Protein AF-A0A9W7KXU4-F1 (afdb_monomer_lite)

Radius of gyration: 29.58 Å; chains: 1; bounding box: 75×58×103 Å

Foldseek 3Di:
DDDDDDDDDDDDDDDDDDDDDDDDDDDDDDDDDDDDDDDDDDDDDPDDDDPDPADDLPHPLCLLRGDFDDDPPQEQPDDLADAQDCSNLDLSNLVLLLCAPVDPYHYALSRLLSNVCRLQQWGQDPSATQCPGGDPVCCVVPVHRFRQQQSDPDCDCVRPVRNVVVLVVLLVVDDPVLQVCNCVRNVVVPDPDDDPVPDDSNSVSSSSSSSSSVCSSVPPPPDGSVNVVVVVVVVVVVVVVVVVVCVVVVHDDDDDPDDPPDD

Structure (mmCIF, N/CA/C/O backbone):
data_AF-A0A9W7KXU4-F1
#
_entry.id   AF-A0A9W7KXU4-F1
#
loop_
_atom_site.group_PDB
_atom_site.id
_atom_site.type_symbol
_atom_site.label_atom_id
_atom_site.label_alt_id
_atom_site.label_comp_id
_atom_site.label_asym_id
_atom_site.label_entity_id
_atom_site.label_seq_id
_atom_site.pdbx_PDB_ins_code
_atom_site.Cartn_x
_atom_site.Cartn_y
_atom_site.Cartn_z
_atom_site.occupancy
_atom_site.B_iso_or_equiv
_atom_site.auth_seq_id
_atom_site.auth_comp_id
_atom_site.auth_asym_id
_atom_site.auth_atom_id
_atom_site.pdbx_PDB_model_num
ATOM 1 N N . MET A 1 1 ? 29.181 -27.793 56.955 1.00 36.28 1 MET A N 1
ATOM 2 C CA . MET A 1 1 ? 30.423 -28.595 56.904 1.00 36.28 1 MET A CA 1
ATOM 3 C C . MET A 1 1 ? 30.398 -29.427 55.628 1.00 36.28 1 MET A C 1
ATOM 5 O O . MET A 1 1 ? 29.336 -29.946 55.322 1.00 36.28 1 MET A O 1
ATOM 9 N N . THR A 1 2 ? 31.538 -29.471 54.916 1.00 41.12 2 THR A N 1
ATOM 10 C CA . THR A 1 2 ? 31.903 -30.304 53.735 1.00 41.12 2 THR A CA 1
ATOM 11 C C . THR A 1 2 ? 31.030 -30.145 52.474 1.00 41.12 2 THR A C 1
ATOM 13 O O . THR A 1 2 ? 29.876 -30.532 52.488 1.00 41.12 2 THR A O 1
ATOM 16 N N . GLY A 1 3 ? 31.457 -29.607 51.325 1.00 35.06 3 GLY A N 1
ATOM 17 C CA . GLY A 1 3 ? 32.795 -29.356 50.786 1.00 35.06 3 GLY A CA 1
ATOM 18 C C . GLY A 1 3 ? 33.332 -30.563 50.008 1.00 35.06 3 GLY A C 1
ATOM 19 O O . GLY A 1 3 ? 33.815 -31.493 50.644 1.00 35.06 3 GLY A O 1
ATOM 20 N N . ARG A 1 4 ? 33.310 -30.519 48.663 1.00 39.19 4 ARG A N 1
ATOM 21 C CA . ARG A 1 4 ? 34.423 -30.976 47.802 1.00 39.19 4 ARG A CA 1
ATOM 22 C C . ARG A 1 4 ? 34.206 -30.653 46.319 1.00 39.19 4 ARG A C 1
ATOM 24 O O . ARG A 1 4 ? 33.260 -31.112 45.694 1.00 39.19 4 ARG A O 1
ATOM 31 N N . ALA A 1 5 ? 35.158 -29.891 45.794 1.00 46.91 5 ALA A N 1
ATOM 32 C CA . ALA A 1 5 ? 35.475 -29.721 44.386 1.00 46.91 5 ALA A CA 1
ATOM 33 C C . ALA A 1 5 ? 36.499 -30.780 43.934 1.00 46.91 5 ALA A C 1
ATOM 35 O O . ALA A 1 5 ? 37.323 -31.196 44.743 1.00 46.91 5 ALA A O 1
ATOM 36 N N . PHE A 1 6 ? 36.475 -31.133 42.647 1.00 38.78 6 PHE A N 1
ATOM 37 C CA . PHE A 1 6 ? 37.560 -31.673 41.803 1.00 38.78 6 PHE A CA 1
ATOM 38 C C . PHE A 1 6 ? 37.067 -31.479 40.349 1.00 38.78 6 PHE A C 1
ATOM 40 O O . PHE A 1 6 ? 35.917 -31.795 40.080 1.00 38.78 6 PHE A O 1
ATOM 47 N N . GLY A 1 7 ? 37.772 -30.935 39.355 1.00 34.66 7 GLY A N 1
ATOM 48 C CA . GLY A 1 7 ? 39.182 -30.588 39.202 1.00 34.66 7 GLY A CA 1
ATOM 49 C C . GLY A 1 7 ? 39.759 -31.254 37.938 1.00 34.66 7 GLY A C 1
ATOM 50 O O . GLY A 1 7 ? 39.673 -32.472 37.836 1.00 34.66 7 GLY A O 1
ATOM 51 N N . ARG A 1 8 ? 40.435 -30.450 37.087 1.00 36.22 8 ARG A N 1
ATOM 52 C CA . ARG A 1 8 ? 41.304 -30.761 35.908 1.00 36.22 8 ARG A CA 1
ATOM 53 C C . ARG A 1 8 ? 40.590 -30.846 34.546 1.00 36.22 8 ARG A C 1
ATOM 55 O O . ARG A 1 8 ? 39.677 -31.640 34.404 1.00 36.22 8 ARG A O 1
ATOM 62 N N . ALA A 1 9 ? 40.857 -30.038 33.508 1.00 40.59 9 ALA A N 1
ATOM 63 C CA . ALA A 1 9 ? 42.051 -29.356 32.958 1.00 40.59 9 ALA A CA 1
ATOM 64 C C . ALA A 1 9 ? 43.107 -30.289 32.337 1.00 40.59 9 ALA A C 1
ATOM 66 O O . ALA A 1 9 ? 43.825 -30.931 33.088 1.00 40.59 9 ALA A O 1
ATOM 67 N N . PHE A 1 10 ? 43.189 -30.292 30.998 1.00 34.97 10 PHE A N 1
ATOM 68 C CA . PHE A 1 10 ? 44.308 -30.589 30.068 1.00 34.97 10 PHE A CA 1
ATOM 69 C C . PHE A 1 10 ? 43.718 -30.362 28.655 1.00 34.97 10 PHE A C 1
ATOM 71 O O . PHE A 1 10 ? 42.613 -30.826 28.413 1.00 34.97 10 PHE A O 1
ATOM 78 N N . GLY A 1 11 ? 44.276 -29.678 27.659 1.00 32.34 11 GLY A N 1
ATOM 79 C CA . GLY A 1 11 ? 45.554 -29.024 27.382 1.00 32.34 11 GLY A CA 1
ATOM 80 C C . GLY A 1 11 ? 45.615 -28.810 25.841 1.00 32.34 11 GLY A C 1
ATOM 81 O O . GLY A 1 11 ? 44.974 -29.581 25.127 1.00 32.34 11 GLY A O 1
ATOM 82 N N . PRO A 1 12 ? 46.304 -27.781 25.308 1.00 59.97 12 PRO A N 1
ATOM 83 C CA . PRO A 1 12 ? 46.269 -27.389 23.888 1.00 59.97 12 PRO A CA 1
ATOM 84 C C . PRO A 1 12 ? 47.511 -27.843 23.092 1.00 59.97 12 PRO A C 1
ATOM 86 O O . PRO A 1 12 ? 48.591 -27.923 23.664 1.00 59.97 12 PRO A O 1
ATOM 89 N N . LEU A 1 13 ? 47.391 -28.056 21.774 1.00 34.00 13 LEU A N 1
ATOM 90 C CA . LEU A 1 13 ? 48.487 -28.177 20.783 1.00 34.00 13 LEU A CA 1
ATOM 91 C C . LEU A 1 13 ? 47.867 -28.195 19.365 1.00 34.00 13 LEU A C 1
ATOM 93 O O . LEU A 1 13 ? 46.793 -28.761 19.216 1.00 34.00 13 LEU A O 1
ATOM 97 N N . GLN A 1 14 ? 48.437 -27.718 18.255 1.00 36.69 14 GLN A N 1
ATOM 98 C CA . GLN A 1 14 ? 49.538 -26.816 17.892 1.00 36.69 14 GLN A CA 1
ATOM 99 C C . GLN A 1 14 ? 49.454 -26.616 16.352 1.00 36.69 14 GLN A C 1
ATOM 101 O O . GLN A 1 14 ? 48.961 -27.489 15.648 1.00 36.69 14 GLN A O 1
ATOM 106 N N . HIS A 1 15 ? 49.964 -25.471 15.881 1.00 33.28 15 HIS A N 1
ATOM 107 C CA . HIS A 1 15 ? 50.672 -25.180 14.616 1.00 33.28 15 HIS A CA 1
ATOM 108 C C . HIS A 1 15 ? 50.447 -25.983 13.315 1.00 33.28 15 HIS A C 1
ATOM 110 O O . HIS A 1 15 ? 50.761 -27.163 13.246 1.00 33.28 15 HIS A O 1
ATOM 116 N N . ALA A 1 16 ? 50.173 -25.242 12.230 1.00 33.97 16 ALA A N 1
ATOM 117 C CA . ALA A 1 16 ? 50.901 -25.211 10.939 1.00 33.97 16 ALA A CA 1
ATOM 118 C C . ALA A 1 16 ? 50.110 -24.309 9.961 1.00 33.97 16 ALA A C 1
ATOM 120 O O . ALA A 1 16 ? 48.898 -24.216 10.082 1.00 33.97 16 ALA A O 1
ATOM 121 N N . SER A 1 17 ? 50.634 -23.613 8.958 1.00 34.84 17 SER A N 1
ATOM 122 C CA . SER A 1 17 ? 51.968 -23.166 8.567 1.00 34.84 17 SER A CA 1
ATOM 123 C C . SER A 1 17 ? 51.750 -22.099 7.486 1.00 34.84 17 SER A C 1
ATOM 125 O O . SER A 1 17 ? 50.797 -22.155 6.714 1.00 34.84 17 SER A O 1
ATOM 127 N N . ARG A 1 18 ? 52.667 -21.143 7.441 1.00 34.00 18 ARG A N 1
ATOM 128 C CA . ARG A 1 18 ? 52.825 -20.084 6.445 1.00 34.00 18 ARG A CA 1
ATOM 129 C C . ARG A 1 18 ? 53.318 -20.672 5.112 1.00 34.00 18 ARG A C 1
ATOM 131 O O . ARG A 1 18 ? 54.175 -21.550 5.144 1.00 34.00 18 ARG A O 1
ATOM 138 N N . ALA A 1 19 ? 52.849 -20.148 3.981 1.00 37.91 19 ALA A N 1
ATOM 139 C CA . ALA A 1 19 ? 53.529 -20.269 2.690 1.00 37.91 19 ALA A CA 1
ATOM 140 C C . ALA A 1 19 ? 53.287 -19.000 1.854 1.00 37.91 19 ALA A C 1
ATOM 142 O O . ALA A 1 19 ? 52.166 -18.725 1.433 1.00 37.91 19 ALA A O 1
ATOM 143 N N . ASP A 1 20 ? 54.363 -18.231 1.685 1.00 33.38 20 ASP A N 1
ATOM 144 C CA . ASP A 1 20 ? 54.591 -17.264 0.609 1.00 33.38 20 ASP A CA 1
ATOM 145 C C . ASP A 1 20 ? 54.828 -17.999 -0.722 1.00 33.38 20 ASP A C 1
ATOM 147 O O . ASP A 1 20 ? 55.344 -19.119 -0.697 1.00 33.38 20 ASP A O 1
ATOM 151 N N . SER A 1 21 ? 54.530 -17.346 -1.856 1.00 35.56 21 SER A N 1
ATOM 152 C CA . SER A 1 21 ? 55.327 -17.273 -3.112 1.00 35.56 21 SER A CA 1
ATOM 153 C C . SER A 1 21 ? 54.427 -16.731 -4.242 1.00 35.56 21 SER A C 1
ATOM 155 O O . SER A 1 21 ? 53.419 -17.348 -4.556 1.00 35.56 21 SER A O 1
ATOM 157 N N . THR A 1 22 ? 54.563 -15.486 -4.709 1.00 32.44 22 THR A N 1
ATOM 158 C CA . THR A 1 22 ? 55.532 -14.944 -5.694 1.00 32.44 22 THR A CA 1
ATOM 159 C C . THR A 1 22 ? 55.207 -15.274 -7.163 1.00 32.44 22 THR A C 1
ATOM 161 O O . THR A 1 22 ? 55.361 -16.408 -7.589 1.00 32.44 22 THR A O 1
ATOM 164 N N . SER A 1 23 ? 54.850 -14.207 -7.899 1.00 31.27 23 SER A N 1
ATOM 165 C CA . SER A 1 23 ? 55.224 -13.821 -9.279 1.00 31.27 23 SER A CA 1
ATOM 166 C C . SER A 1 23 ? 55.036 -14.782 -10.465 1.00 31.27 23 SER A C 1
ATOM 168 O O . SER A 1 23 ? 55.576 -15.882 -10.474 1.00 31.27 23 SER A O 1
ATOM 170 N N . SER A 1 24 ? 54.395 -14.267 -11.527 1.00 35.19 24 SER A N 1
ATOM 171 C CA . SER A 1 24 ? 54.937 -14.128 -12.904 1.00 35.19 24 SER A CA 1
ATOM 172 C C . SER A 1 24 ? 53.791 -13.774 -13.865 1.00 35.19 24 SER A C 1
ATOM 174 O O . SER A 1 24 ? 52.784 -14.468 -13.916 1.00 35.19 24 SER A O 1
ATOM 176 N N . GLN A 1 25 ? 53.792 -12.551 -14.400 1.00 30.56 25 GLN A N 1
ATOM 177 C CA . GLN A 1 25 ? 54.196 -12.227 -15.779 1.00 30.56 25 GLN A CA 1
ATOM 178 C C . GLN A 1 25 ? 53.285 -12.831 -16.852 1.00 30.56 25 GLN A C 1
ATOM 180 O O . GLN A 1 25 ? 53.364 -14.018 -17.147 1.00 30.56 25 GLN A O 1
ATOM 185 N N . GLN A 1 26 ? 52.515 -11.965 -17.512 1.00 33.03 26 GLN A N 1
ATOM 186 C CA . GLN A 1 26 ? 52.295 -12.101 -18.946 1.00 33.03 26 GLN A CA 1
ATO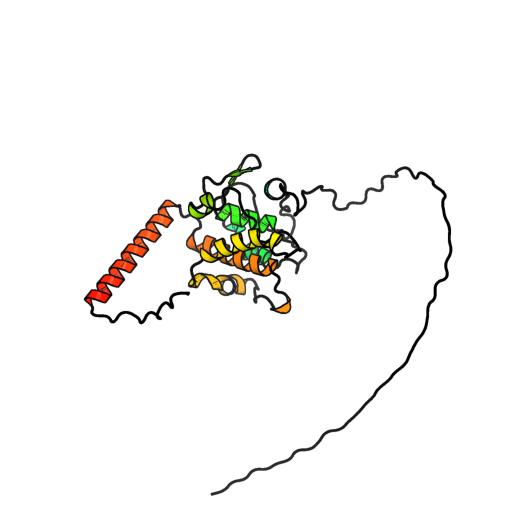M 187 C C . GLN A 1 26 ? 52.119 -10.704 -19.551 1.00 33.03 26 GLN A C 1
ATOM 189 O O . GLN A 1 26 ? 51.053 -10.096 -19.482 1.00 33.03 26 GLN A O 1
ATOM 194 N N . GLU A 1 27 ? 53.235 -10.180 -20.052 1.00 34.56 27 GLU A N 1
ATOM 195 C CA . GLU A 1 27 ? 53.278 -9.123 -21.055 1.00 34.56 27 GLU A CA 1
ATOM 196 C C . GLU A 1 27 ? 52.649 -9.680 -22.340 1.00 34.56 27 GLU A C 1
ATOM 198 O O . GLU A 1 27 ? 52.921 -10.821 -22.721 1.00 34.56 27 GLU A O 1
ATOM 203 N N . PHE A 1 28 ? 51.786 -8.898 -22.984 1.00 29.95 28 PHE A N 1
ATOM 204 C CA . PHE A 1 28 ? 51.370 -9.145 -24.358 1.00 29.95 28 PHE A CA 1
ATOM 205 C C . PHE A 1 28 ? 51.701 -7.892 -25.156 1.00 29.95 28 PHE A C 1
ATOM 207 O O . PHE A 1 28 ? 51.265 -6.791 -24.814 1.00 29.95 28 PHE A O 1
ATOM 214 N N . GLU A 1 29 ? 52.553 -8.105 -26.150 1.00 36.69 29 GLU A N 1
ATOM 215 C CA . GLU A 1 29 ? 53.065 -7.121 -27.086 1.00 36.69 29 GLU A CA 1
ATOM 216 C C . GLU A 1 29 ? 51.956 -6.549 -27.975 1.00 36.69 29 GLU A C 1
ATOM 218 O O . GLU A 1 29 ? 50.914 -7.164 -28.219 1.00 36.69 29 GLU A O 1
ATOM 223 N N . GLU A 1 30 ? 52.237 -5.333 -28.429 1.00 36.44 30 GLU A N 1
ATOM 224 C CA . GLU A 1 30 ? 51.545 -4.581 -29.462 1.00 36.44 30 GLU A CA 1
ATOM 225 C C . GLU A 1 30 ? 51.447 -5.386 -30.765 1.00 36.44 30 GLU A C 1
ATOM 227 O O . GLU A 1 30 ? 52.433 -5.972 -31.206 1.00 36.44 30 GLU A O 1
ATOM 232 N N . ASP A 1 31 ? 50.304 -5.313 -31.448 1.00 35.09 31 ASP A N 1
ATOM 233 C CA . ASP A 1 31 ? 50.344 -5.301 -32.908 1.00 35.09 31 ASP A CA 1
ATOM 234 C C . ASP A 1 31 ? 49.273 -4.357 -33.454 1.00 35.09 31 ASP A C 1
ATOM 236 O O . ASP A 1 31 ? 48.083 -4.448 -33.135 1.00 35.09 31 ASP A O 1
ATOM 240 N N . GLY A 1 32 ? 49.747 -3.381 -34.223 1.00 37.03 32 GLY A N 1
ATOM 241 C CA . GLY A 1 32 ? 48.941 -2.389 -34.908 1.00 37.03 32 GLY A CA 1
ATOM 242 C C . GLY A 1 32 ? 48.441 -2.944 -36.235 1.00 37.03 32 GLY A C 1
ATOM 243 O O . GLY A 1 32 ? 49.202 -3.491 -37.026 1.00 37.03 32 GLY A O 1
ATOM 244 N N . GLY A 1 33 ? 47.158 -2.746 -36.512 1.00 33.91 33 GLY A N 1
ATOM 245 C CA . GLY A 1 33 ? 46.552 -3.086 -37.792 1.00 33.91 33 GLY A CA 1
ATOM 246 C C . GLY A 1 33 ? 45.355 -2.191 -38.042 1.00 33.91 33 GLY A C 1
ATOM 247 O O . GLY A 1 33 ? 44.241 -2.526 -37.655 1.00 33.91 33 GLY A O 1
ATOM 248 N N . ASP A 1 34 ? 45.626 -1.034 -38.638 1.00 35.06 34 ASP A N 1
ATOM 249 C CA . ASP A 1 34 ? 44.625 -0.080 -39.092 1.00 35.06 34 ASP A CA 1
ATOM 250 C C . ASP A 1 34 ? 44.049 -0.494 -40.458 1.00 35.06 34 ASP A C 1
ATOM 252 O O . ASP A 1 34 ? 44.742 -1.040 -41.320 1.00 35.06 34 ASP A O 1
ATOM 256 N N . ASP A 1 35 ? 42.770 -0.175 -40.591 1.00 41.94 35 ASP A N 1
ATOM 257 C CA . ASP A 1 35 ? 41.985 0.096 -41.789 1.00 41.94 35 ASP A CA 1
ATOM 258 C C . ASP A 1 35 ? 41.967 -0.909 -42.959 1.00 41.94 35 ASP A C 1
ATOM 260 O O . ASP A 1 35 ? 42.842 -0.959 -43.832 1.00 41.94 35 ASP A O 1
ATOM 264 N N . ARG A 1 36 ? 40.843 -1.628 -43.061 1.00 37.31 36 ARG A N 1
ATOM 265 C CA . ARG A 1 36 ? 40.225 -1.979 -44.346 1.00 37.31 36 ARG A CA 1
ATOM 266 C C . ARG A 1 36 ? 38.743 -2.288 -44.147 1.00 37.31 36 ARG A C 1
ATOM 268 O O . ARG A 1 36 ? 38.381 -3.280 -43.519 1.00 37.31 36 ARG A O 1
ATOM 275 N N . GLY A 1 37 ? 37.900 -1.402 -44.672 1.00 38.91 37 GLY A N 1
ATOM 276 C CA . GLY A 1 37 ? 36.462 -1.603 -44.749 1.00 38.91 37 GLY A CA 1
ATOM 277 C C . GLY A 1 37 ? 36.091 -2.789 -45.633 1.00 38.91 37 GLY A C 1
ATOM 278 O O . GLY A 1 37 ? 36.752 -3.048 -46.632 1.00 38.91 37 GLY A O 1
ATOM 279 N N . ASP A 1 38 ? 35.005 -3.457 -45.259 1.00 34.88 38 ASP A N 1
ATOM 280 C CA . ASP A 1 38 ? 34.123 -4.150 -46.187 1.00 34.88 38 ASP A CA 1
ATOM 281 C C . ASP A 1 38 ? 32.714 -4.195 -45.586 1.00 34.88 38 ASP A C 1
ATOM 283 O O . ASP A 1 38 ? 32.490 -4.591 -44.438 1.00 34.88 38 ASP A O 1
ATOM 287 N N . GLU A 1 39 ? 31.762 -3.721 -46.386 1.00 40.81 39 GLU A N 1
ATOM 288 C CA . GLU A 1 39 ? 30.330 -3.862 -46.179 1.00 40.81 39 GLU A CA 1
ATOM 289 C C . GLU A 1 39 ? 29.975 -5.347 -46.048 1.00 40.81 39 GLU A C 1
ATOM 291 O O . GLU A 1 39 ? 30.203 -6.134 -46.966 1.00 40.81 39 GLU A O 1
ATOM 296 N N . ILE A 1 40 ? 29.343 -5.733 -44.937 1.00 34.09 40 ILE A N 1
ATOM 297 C CA . ILE A 1 40 ? 28.683 -7.036 -44.829 1.00 34.09 40 ILE A CA 1
ATOM 298 C C . ILE A 1 40 ? 27.187 -6.808 -44.668 1.00 34.09 40 ILE A C 1
ATOM 300 O O . ILE A 1 40 ? 26.664 -6.487 -43.601 1.00 34.09 40 ILE A O 1
ATOM 304 N N . SER A 1 41 ? 26.515 -6.955 -45.804 1.00 32.88 41 SER A N 1
ATOM 305 C CA . SER A 1 41 ? 25.075 -7.053 -45.965 1.00 32.88 41 SER A CA 1
ATOM 306 C C . SER A 1 41 ? 24.469 -8.162 -45.101 1.00 32.88 41 SER A C 1
ATOM 308 O O . SER A 1 41 ? 25.034 -9.246 -44.952 1.00 32.88 41 SER A O 1
ATOM 310 N N . ALA A 1 42 ? 23.266 -7.882 -44.606 1.00 32.78 42 ALA A N 1
ATOM 311 C CA . ALA A 1 42 ? 22.404 -8.754 -43.827 1.00 32.78 42 ALA A CA 1
ATOM 312 C C . ALA A 1 42 ? 22.297 -10.199 -44.352 1.00 32.78 42 ALA A C 1
ATOM 314 O O . ALA A 1 42 ? 21.978 -10.438 -45.515 1.00 32.78 42 ALA A O 1
ATOM 315 N N . SER A 1 43 ? 22.400 -11.163 -43.435 1.00 31.11 43 SER A N 1
ATOM 316 C CA . SER A 1 43 ? 21.668 -12.423 -43.546 1.00 31.11 43 SER A CA 1
ATOM 317 C C . SER A 1 43 ? 20.906 -12.672 -42.245 1.00 31.11 43 SER A C 1
ATOM 319 O O . SER A 1 43 ? 21.434 -12.590 -41.137 1.00 31.11 43 SER A O 1
ATOM 321 N N . VAL A 1 44 ? 19.602 -12.861 -42.415 1.00 40.72 44 VAL A N 1
ATOM 322 C CA . VAL A 1 44 ? 18.587 -12.989 -41.376 1.00 40.72 44 VAL A CA 1
ATOM 323 C C . VAL A 1 44 ? 18.740 -14.356 -40.714 1.00 40.72 44 VAL A C 1
ATOM 325 O O . VAL A 1 44 ? 18.284 -15.366 -41.240 1.00 40.72 44 VA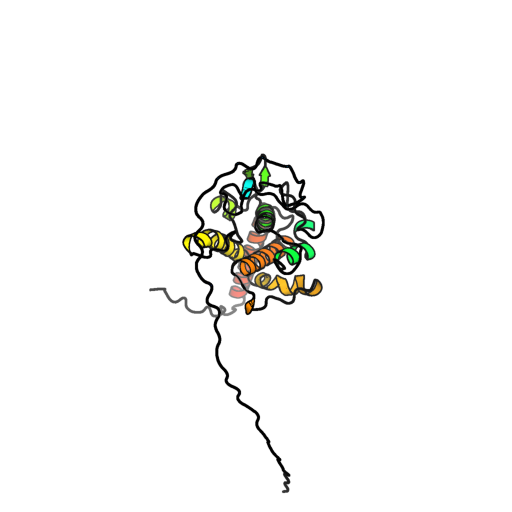L A O 1
ATOM 328 N N . GLY A 1 45 ? 19.391 -14.386 -39.554 1.00 27.58 45 GLY A N 1
ATOM 329 C CA . GLY A 1 45 ? 19.317 -15.500 -38.617 1.00 27.58 45 GLY A CA 1
ATOM 330 C C . GLY A 1 45 ? 18.206 -15.233 -37.611 1.00 27.58 45 GLY A C 1
ATOM 331 O O . GLY A 1 45 ? 18.377 -14.423 -36.703 1.00 27.58 45 GLY A O 1
ATOM 332 N N . SER A 1 46 ? 17.057 -15.888 -37.782 1.00 41.91 46 SER A N 1
ATOM 333 C CA . SER A 1 46 ? 15.944 -15.890 -36.829 1.00 41.91 46 SER A CA 1
ATOM 334 C C . SER A 1 46 ? 16.372 -16.521 -35.498 1.00 41.91 46 SER A C 1
ATOM 336 O O . SER A 1 46 ? 16.191 -17.712 -35.265 1.00 41.91 46 SER A O 1
ATOM 338 N N . GLY A 1 47 ? 16.964 -15.705 -34.628 1.00 28.42 47 GLY A N 1
ATOM 339 C CA . GLY A 1 47 ? 17.228 -16.008 -33.229 1.00 28.42 47 GLY A CA 1
ATOM 340 C C . GLY A 1 47 ? 16.103 -15.458 -32.362 1.00 28.42 47 GLY A C 1
ATOM 341 O O . GLY A 1 47 ? 15.949 -14.251 -32.207 1.00 28.42 47 GLY A O 1
ATOM 342 N N . ASN A 1 48 ? 15.302 -16.364 -31.817 1.00 42.84 48 ASN A N 1
ATOM 343 C CA . ASN A 1 48 ? 14.227 -16.105 -30.872 1.00 42.84 48 ASN A CA 1
ATOM 344 C C . ASN A 1 48 ? 14.804 -15.453 -29.594 1.00 42.84 48 ASN A C 1
ATOM 346 O O . ASN A 1 48 ? 15.453 -16.131 -28.801 1.00 42.84 48 ASN A O 1
ATOM 350 N N . GLY A 1 49 ? 14.615 -14.146 -29.389 1.00 31.92 49 GLY A N 1
ATOM 351 C CA . GLY A 1 49 ? 15.148 -13.463 -28.206 1.00 31.92 49 GLY A CA 1
ATOM 352 C C . GLY A 1 49 ? 14.640 -12.033 -28.050 1.00 31.92 49 GLY A C 1
ATOM 353 O O . GLY A 1 49 ? 15.076 -11.139 -28.761 1.00 31.92 49 GLY A O 1
ATOM 354 N N . TYR A 1 50 ? 13.724 -11.826 -27.099 1.00 35.22 50 TYR A N 1
ATOM 355 C CA . TYR A 1 50 ? 13.371 -10.521 -26.516 1.00 35.22 50 TYR A CA 1
ATOM 356 C C . TYR A 1 50 ? 13.068 -9.377 -27.510 1.00 35.22 50 TYR A C 1
ATOM 358 O O . TYR A 1 50 ? 13.517 -8.247 -27.346 1.00 35.22 50 TYR A O 1
ATOM 366 N N . GLY A 1 51 ? 12.252 -9.647 -28.531 1.00 31.39 51 GLY A N 1
ATOM 367 C CA . GLY A 1 51 ? 11.720 -8.632 -29.444 1.00 31.39 51 GLY A CA 1
ATOM 368 C C . GLY A 1 51 ? 10.447 -7.980 -28.904 1.00 31.39 51 GLY A C 1
ATOM 369 O O . GLY A 1 51 ? 9.344 -8.325 -29.315 1.00 31.39 51 GLY A O 1
ATOM 370 N N . GLY A 1 52 ? 10.581 -7.038 -27.977 1.00 40.19 52 GLY A N 1
ATOM 371 C CA . GLY A 1 52 ? 9.482 -6.171 -27.569 1.00 40.19 52 GLY A CA 1
ATOM 372 C C . GLY A 1 52 ? 10.043 -4.839 -27.114 1.00 40.19 52 GLY A C 1
ATOM 373 O O . GLY A 1 52 ? 10.668 -4.775 -26.060 1.00 40.19 52 GLY A O 1
ATOM 374 N N . VAL A 1 53 ? 9.832 -3.787 -27.904 1.00 43.09 53 VAL A N 1
ATOM 375 C CA . VAL A 1 53 ? 10.205 -2.405 -27.568 1.00 43.09 53 VAL A CA 1
ATOM 376 C C . VAL A 1 53 ? 9.269 -1.918 -26.455 1.00 43.09 53 VAL A C 1
ATOM 378 O O . VAL A 1 53 ? 8.329 -1.167 -26.682 1.00 43.09 53 VAL A O 1
ATOM 381 N N . GLY A 1 54 ? 9.437 -2.462 -25.251 1.00 55.03 54 GLY A N 1
ATOM 382 C CA . GLY A 1 54 ? 8.711 -2.036 -24.066 1.00 55.03 54 GLY A CA 1
ATOM 383 C C . GLY A 1 54 ? 9.238 -0.682 -23.616 1.00 55.03 54 GLY A C 1
ATOM 384 O O . GLY A 1 54 ? 10.450 -0.461 -23.589 1.00 55.03 54 GLY A O 1
ATOM 385 N N . VAL A 1 55 ? 8.330 0.223 -23.261 1.00 64.56 55 VAL A N 1
ATOM 386 C CA . VAL A 1 55 ? 8.687 1.514 -22.676 1.00 64.56 55 VAL A CA 1
ATOM 387 C C . VAL A 1 55 ? 9.579 1.279 -21.459 1.00 64.56 55 VAL A C 1
ATOM 389 O O . VAL A 1 55 ? 9.236 0.496 -20.571 1.00 64.56 55 VAL A O 1
ATOM 392 N N . LEU A 1 56 ? 10.755 1.913 -21.446 1.00 59.81 56 LEU A N 1
ATOM 393 C CA . LEU A 1 56 ? 11.726 1.696 -20.382 1.00 59.81 56 LEU A CA 1
ATOM 394 C C . LEU A 1 56 ? 11.198 2.230 -19.042 1.00 59.81 56 LEU A C 1
ATOM 396 O O . LEU A 1 56 ? 10.532 3.263 -19.024 1.00 59.81 56 LEU A O 1
ATOM 400 N N . PRO A 1 57 ? 11.592 1.606 -17.921 1.00 63.41 57 PRO A N 1
ATOM 401 C CA . PRO A 1 57 ? 11.411 2.111 -16.560 1.00 63.41 57 PRO A CA 1
ATOM 402 C C . PRO A 1 57 ? 11.649 3.623 -16.364 1.00 63.41 57 PRO A C 1
ATOM 404 O O . PRO A 1 57 ? 10.996 4.287 -15.564 1.00 63.41 57 PRO A O 1
ATOM 407 N N . SER A 1 58 ? 12.625 4.172 -17.087 1.00 57.09 58 SER A N 1
ATOM 408 C CA . SER A 1 58 ? 13.033 5.577 -17.029 1.00 57.09 58 SER A CA 1
ATOM 409 C C . SER A 1 58 ? 12.182 6.515 -17.886 1.00 57.09 58 SER A C 1
ATOM 411 O O . SER A 1 58 ? 12.357 7.730 -17.809 1.00 57.09 58 SER A O 1
ATOM 413 N N . HIS A 1 59 ? 11.297 5.982 -18.725 1.00 62.47 59 HIS A N 1
ATOM 414 C CA . HIS A 1 59 ? 10.512 6.779 -19.651 1.00 62.47 59 HIS A CA 1
ATOM 415 C C . HIS A 1 59 ? 9.393 7.529 -18.909 1.00 62.47 59 HIS A C 1
ATOM 417 O O . HIS A 1 59 ? 8.710 6.927 -18.077 1.00 62.47 59 HIS A O 1
ATOM 423 N N . PRO A 1 60 ? 9.125 8.809 -19.233 1.00 68.50 60 PRO A N 1
ATOM 424 C CA . PRO A 1 60 ? 8.072 9.588 -18.575 1.00 68.50 60 PRO A CA 1
ATOM 425 C C . PRO A 1 60 ? 6.697 8.916 -18.632 1.00 68.50 60 PRO A C 1
ATOM 427 O O . PRO A 1 60 ? 5.967 8.925 -17.646 1.00 68.50 60 PRO A O 1
ATOM 430 N N . ARG A 1 61 ? 6.396 8.259 -19.759 1.00 72.94 61 ARG A N 1
ATOM 431 C CA . ARG A 1 61 ? 5.139 7.530 -19.983 1.00 72.94 61 ARG A CA 1
ATOM 432 C C . ARG A 1 61 ? 5.141 6.077 -19.536 1.00 72.94 61 ARG A C 1
ATOM 434 O O . ARG A 1 61 ? 4.229 5.323 -19.854 1.00 72.94 61 ARG A O 1
ATOM 441 N N . TYR A 1 62 ? 6.157 5.639 -18.796 1.00 71.62 62 TYR A N 1
ATOM 442 C CA . TYR A 1 62 ? 6.235 4.257 -18.324 1.00 71.62 62 TYR A CA 1
ATOM 443 C C . TYR A 1 62 ? 4.991 3.826 -17.525 1.00 71.62 62 TYR A C 1
ATOM 445 O O . TYR A 1 62 ? 4.589 2.665 -17.559 1.00 71.62 62 TYR A O 1
ATOM 453 N N . ARG A 1 63 ? 4.343 4.775 -16.842 1.00 71.31 63 ARG A N 1
ATOM 454 C CA . ARG A 1 63 ? 3.117 4.534 -16.071 1.00 71.31 63 ARG A CA 1
ATOM 455 C C . ARG A 1 63 ? 1.886 4.275 -16.946 1.00 71.31 63 ARG A C 1
ATOM 457 O O . ARG A 1 63 ? 1.003 3.533 -16.515 1.00 71.31 63 ARG A O 1
ATOM 464 N N . GLU A 1 64 ? 1.832 4.863 -18.141 1.00 73.50 64 GLU A N 1
ATOM 465 C CA . GLU A 1 64 ? 0.730 4.701 -19.099 1.00 73.50 64 GLU A CA 1
ATOM 466 C C . GLU A 1 64 ? 1.002 3.549 -20.081 1.00 73.50 64 GLU A C 1
ATOM 468 O O . GLU A 1 64 ? 0.183 2.648 -20.259 1.00 73.50 64 GLU A O 1
ATOM 473 N N . GLU A 1 65 ? 2.196 3.543 -20.673 1.00 66.44 65 GLU A N 1
ATOM 474 C CA . GLU A 1 65 ? 2.573 2.717 -21.826 1.00 66.44 65 GLU A CA 1
ATOM 475 C C . GLU A 1 65 ? 3.439 1.499 -21.442 1.00 66.44 65 GLU A C 1
ATOM 477 O O . GLU A 1 65 ? 3.679 0.610 -22.262 1.00 66.44 65 GLU A O 1
ATOM 482 N N . GLY A 1 66 ? 3.917 1.418 -20.193 1.00 66.25 66 GLY A N 1
ATOM 483 C CA . GLY A 1 66 ? 4.696 0.276 -19.711 1.00 66.25 66 GLY A CA 1
ATOM 484 C C . GLY A 1 66 ? 3.873 -1.013 -19.756 1.00 66.25 66 GLY A C 1
ATOM 485 O O . GLY A 1 66 ? 2.714 -1.038 -19.338 1.00 66.25 66 GLY A O 1
ATOM 486 N N . ARG A 1 67 ? 4.453 -2.105 -20.262 1.00 67.19 67 ARG A N 1
ATOM 487 C CA . ARG A 1 67 ? 3.769 -3.401 -20.390 1.00 67.19 67 ARG A CA 1
ATOM 488 C C . ARG A 1 67 ? 3.742 -4.128 -19.036 1.00 67.19 67 ARG A C 1
ATOM 490 O O . ARG A 1 67 ? 4.778 -4.255 -18.393 1.00 67.19 67 ARG A O 1
ATOM 497 N N . LEU A 1 68 ? 2.572 -4.627 -18.625 1.00 72.12 68 LEU A N 1
ATOM 498 C CA . LEU A 1 68 ? 2.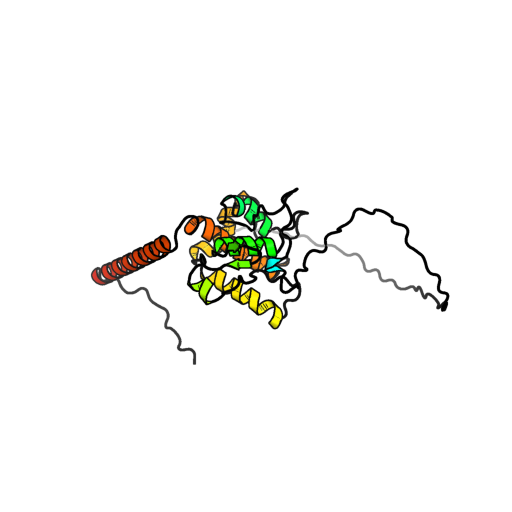466 -5.621 -17.545 1.00 72.12 68 LEU A CA 1
ATOM 499 C C . LEU A 1 68 ? 2.893 -6.986 -18.094 1.00 72.12 68 LEU A C 1
ATOM 501 O O . LEU A 1 68 ? 2.533 -7.320 -19.227 1.00 72.12 68 LEU A O 1
ATOM 505 N N . ILE A 1 69 ? 3.670 -7.766 -17.343 1.00 65.12 69 ILE A N 1
ATOM 506 C CA . ILE A 1 69 ? 4.104 -9.078 -17.826 1.00 65.12 69 ILE A CA 1
ATOM 507 C C . ILE A 1 69 ? 2.902 -10.029 -17.738 1.00 65.12 69 ILE A C 1
ATOM 509 O O . ILE A 1 69 ? 2.281 -10.172 -16.686 1.00 65.12 69 ILE A O 1
ATOM 513 N N . ASN A 1 70 ? 2.530 -10.640 -18.869 1.00 54.00 70 ASN A N 1
ATOM 514 C CA . ASN A 1 70 ? 1.367 -11.526 -18.945 1.00 54.00 70 ASN A CA 1
ATOM 515 C C . ASN A 1 70 ? 1.550 -12.813 -18.117 1.00 54.00 70 ASN A C 1
ATOM 517 O O . ASN A 1 70 ? 2.659 -13.274 -17.850 1.00 54.00 70 ASN A O 1
ATOM 521 N N . VAL A 1 71 ? 0.398 -13.375 -17.742 1.00 54.22 71 VAL A N 1
ATOM 522 C CA . VAL A 1 71 ? 0.113 -14.397 -16.712 1.00 54.22 71 VAL A CA 1
ATOM 523 C C . VAL A 1 71 ? 0.652 -15.807 -17.026 1.00 54.22 71 VAL A C 1
ATOM 525 O O . VAL A 1 71 ? 0.333 -16.770 -16.331 1.00 54.22 71 VAL A O 1
ATOM 528 N N . GLU A 1 72 ? 1.490 -15.968 -18.043 1.00 49.12 72 GLU A N 1
ATOM 529 C CA . GLU A 1 72 ? 2.055 -17.277 -18.367 1.00 49.12 72 GLU A CA 1
ATOM 530 C C . GLU A 1 72 ? 3.280 -17.533 -17.477 1.00 49.12 72 GLU A C 1
ATOM 532 O O . GLU A 1 72 ? 4.330 -16.920 -17.627 1.00 49.12 72 GLU A O 1
ATOM 537 N N . GLU A 1 73 ? 3.061 -18.415 -16.497 1.00 51.88 73 GLU A N 1
ATOM 538 C CA . GLU A 1 73 ? 4.028 -18.994 -15.558 1.00 51.88 73 GLU A CA 1
ATOM 539 C C . GLU A 1 73 ? 4.592 -18.042 -14.486 1.00 51.88 73 GLU A C 1
ATOM 541 O O . GLU A 1 73 ? 5.574 -17.327 -14.649 1.00 51.88 73 GLU A O 1
ATOM 546 N N . GLY A 1 74 ? 3.972 -18.086 -13.303 1.00 60.34 74 GLY A N 1
ATOM 547 C CA . GLY A 1 74 ? 4.516 -17.503 -12.075 1.00 60.34 74 GLY A CA 1
ATOM 548 C C . GLY A 1 74 ? 4.077 -16.069 -11.780 1.00 60.34 74 GLY A C 1
ATOM 549 O O . GLY A 1 74 ? 3.855 -15.773 -10.604 1.00 60.34 74 GLY A O 1
ATOM 550 N N . ASN A 1 75 ? 3.888 -15.207 -12.781 1.00 71.88 75 ASN A N 1
ATOM 551 C CA . ASN A 1 75 ? 3.796 -13.744 -12.600 1.00 71.88 75 ASN A CA 1
ATOM 552 C C . ASN A 1 75 ? 2.623 -13.251 -11.726 1.00 71.88 75 ASN A C 1
ATOM 554 O O . ASN A 1 75 ? 1.739 -14.014 -11.307 1.00 71.88 75 ASN A O 1
ATOM 558 N N . LEU A 1 76 ? 2.657 -11.962 -11.370 1.00 75.00 76 LEU A N 1
ATOM 559 C CA . LEU A 1 76 ? 1.620 -11.327 -10.557 1.00 75.00 76 LEU A CA 1
ATOM 560 C C . LEU A 1 76 ? 0.281 -11.347 -11.315 1.00 75.00 76 LEU A C 1
ATOM 562 O O . LEU A 1 76 ? 0.201 -10.906 -12.458 1.00 75.00 76 LEU A O 1
ATOM 566 N N . LEU A 1 77 ? -0.778 -11.858 -10.686 1.00 80.56 77 LEU A N 1
ATOM 567 C CA . LEU A 1 77 ? -2.126 -11.796 -11.248 1.00 80.56 77 LEU A CA 1
ATOM 568 C C . LEU A 1 77 ? -2.608 -10.350 -11.151 1.00 80.56 77 LEU A C 1
ATOM 570 O O . LEU A 1 77 ? -2.907 -9.883 -10.053 1.00 80.56 77 LEU A O 1
ATOM 574 N N . LEU A 1 78 ? -2.669 -9.662 -12.288 1.00 83.56 78 LEU A N 1
ATOM 575 C CA . LEU A 1 78 ? -2.980 -8.241 -12.334 1.00 83.56 78 LEU A CA 1
ATOM 576 C C . LEU A 1 78 ? -3.691 -7.851 -13.630 1.00 83.56 78 LEU A C 1
ATOM 578 O O . LEU A 1 78 ? -3.193 -8.099 -14.724 1.00 83.56 78 LEU A O 1
ATOM 582 N N . SER A 1 79 ? -4.818 -7.158 -13.491 1.00 84.19 79 SER A N 1
ATOM 583 C CA . SER A 1 79 ? -5.454 -6.388 -14.560 1.00 84.19 79 SER A CA 1
ATOM 584 C C . SER A 1 79 ? -5.212 -4.901 -14.335 1.00 84.19 79 SER A C 1
ATOM 586 O O . SER A 1 79 ? -5.456 -4.406 -13.232 1.00 84.19 79 SER A O 1
ATOM 588 N N . ARG A 1 80 ? -4.807 -4.168 -15.379 1.00 85.00 80 ARG A N 1
ATOM 589 C CA . ARG A 1 80 ? -4.740 -2.697 -15.333 1.00 85.00 80 ARG A CA 1
ATOM 590 C C . ARG A 1 80 ? -6.130 -2.057 -15.273 1.00 85.00 80 ARG A C 1
ATOM 592 O O . ARG A 1 80 ? -6.285 -0.977 -14.714 1.00 85.00 80 ARG A O 1
ATOM 599 N N . GLU A 1 81 ? -7.129 -2.746 -15.807 1.00 83.62 81 GLU A N 1
ATOM 600 C CA . GLU A 1 81 ? -8.498 -2.256 -15.911 1.00 83.62 81 GLU A CA 1
ATOM 601 C C . GLU A 1 81 ? -9.363 -2.689 -14.725 1.00 83.62 81 GLU A C 1
ATOM 603 O O . GLU A 1 81 ? -9.194 -3.780 -14.157 1.00 83.62 81 GLU A O 1
ATOM 608 N N . GLY A 1 82 ? -10.334 -1.830 -14.414 1.00 85.75 82 GLY A N 1
ATOM 609 C CA . GLY A 1 82 ? -11.381 -2.069 -13.430 1.00 85.75 82 GLY A CA 1
ATOM 610 C C . GLY A 1 82 ? -10.935 -1.931 -11.975 1.00 85.75 82 GLY A C 1
ATOM 611 O O . GLY A 1 82 ? -9.881 -1.385 -11.647 1.00 85.75 82 GLY A O 1
ATOM 612 N N . GLU A 1 83 ? -11.790 -2.421 -11.085 1.00 88.88 83 GLU A N 1
ATOM 613 C CA . GLU A 1 83 ? -11.573 -2.385 -9.641 1.00 88.88 83 GLU A CA 1
ATOM 614 C C . GLU A 1 83 ? -10.537 -3.424 -9.182 1.00 88.88 83 GLU A C 1
ATOM 616 O O . GLU A 1 83 ? -10.297 -4.422 -9.881 1.00 88.88 83 GLU A O 1
ATOM 621 N N . PRO A 1 84 ? -9.887 -3.211 -8.022 1.00 90.88 84 PRO A N 1
ATOM 622 C CA . PRO A 1 84 ? -9.032 -4.229 -7.426 1.00 90.88 84 PRO A CA 1
ATOM 623 C C . PRO A 1 84 ? -9.844 -5.492 -7.124 1.00 90.88 84 PRO A C 1
ATOM 625 O O . PRO A 1 84 ? -10.944 -5.429 -6.578 1.00 90.88 84 PRO A O 1
ATOM 628 N N . ARG A 1 85 ? -9.296 -6.660 -7.459 1.00 90.81 85 ARG A N 1
ATOM 629 C CA . ARG A 1 85 ? -9.925 -7.956 -7.167 1.00 90.81 85 ARG A CA 1
ATOM 630 C C . ARG A 1 85 ? -9.225 -8.617 -5.988 1.00 90.81 85 ARG A C 1
ATOM 632 O O . ARG A 1 85 ? -8.002 -8.575 -5.894 1.00 90.81 85 ARG A O 1
ATOM 639 N N . LEU A 1 86 ? -9.973 -9.339 -5.150 1.00 87.94 86 LEU A N 1
ATOM 640 C CA . LEU A 1 86 ? -9.399 -10.098 -4.025 1.00 87.94 86 LEU A CA 1
ATOM 641 C C . LEU A 1 86 ? -8.286 -11.064 -4.458 1.00 87.94 86 LEU A C 1
ATOM 643 O O . LEU A 1 86 ? -7.311 -11.247 -3.735 1.00 87.94 86 LEU A O 1
ATOM 647 N N . GLY A 1 87 ? -8.404 -11.645 -5.657 1.00 87.06 87 GLY A N 1
ATOM 648 C CA . GLY A 1 87 ? -7.368 -12.506 -6.227 1.00 87.06 87 GLY A CA 1
ATOM 649 C C . GLY A 1 87 ? -6.019 -11.800 -6.412 1.00 87.06 87 GLY A C 1
ATOM 650 O O . GLY A 1 87 ? -4.988 -12.421 -6.152 1.00 87.06 87 GLY A O 1
ATOM 651 N N . GLU A 1 88 ? -6.022 -10.515 -6.787 1.00 88.81 88 GLU A N 1
ATOM 652 C CA . GLU A 1 88 ? -4.817 -9.698 -7.030 1.00 88.81 88 GLU A CA 1
ATOM 653 C C . GLU A 1 88 ? -4.071 -9.369 -5.723 1.00 88.81 88 GLU A C 1
ATOM 655 O O . GLU A 1 88 ? -2.853 -9.226 -5.722 1.00 88.81 88 GLU A O 1
ATOM 660 N N . ILE A 1 89 ? -4.790 -9.309 -4.594 1.00 90.88 89 ILE A N 1
ATOM 661 C CA . ILE A 1 89 ? -4.261 -8.985 -3.252 1.00 90.88 89 ILE A CA 1
ATOM 662 C C . ILE A 1 89 ? -4.264 -10.186 -2.291 1.00 90.88 89 ILE A C 1
ATOM 664 O O . ILE A 1 89 ? -4.234 -10.042 -1.066 1.00 90.88 89 ILE A O 1
ATOM 668 N N . SER A 1 90 ? -4.309 -11.399 -2.839 1.00 91.31 90 SER A N 1
ATOM 669 C CA . SER A 1 90 ? -4.221 -12.637 -2.061 1.00 91.31 90 SER A CA 1
ATOM 670 C C . SER A 1 90 ? -2.816 -12.844 -1.478 1.00 91.31 90 SER A C 1
ATOM 672 O O . SER A 1 90 ? -1.827 -12.342 -2.011 1.00 91.31 90 SER A O 1
ATOM 674 N N . ASN A 1 91 ? -2.697 -13.621 -0.393 1.00 90.88 91 ASN A N 1
ATOM 675 C CA . ASN A 1 91 ? -1.407 -13.854 0.278 1.00 90.88 91 ASN A CA 1
ATOM 676 C C . ASN A 1 91 ? -0.323 -14.399 -0.665 1.00 90.88 91 ASN A C 1
ATOM 678 O O . ASN A 1 91 ? 0.836 -14.007 -0.553 1.00 90.88 91 ASN A O 1
ATOM 682 N N . SER A 1 92 ? -0.697 -15.258 -1.618 1.00 87.88 92 SER A N 1
ATOM 683 C CA . SER A 1 92 ? 0.234 -15.792 -2.614 1.00 87.88 92 SER A CA 1
ATOM 684 C C . SER A 1 92 ? 0.754 -14.711 -3.566 1.00 87.88 92 SER A C 1
ATOM 686 O O . SER A 1 92 ? 1.930 -14.732 -3.913 1.00 87.88 92 SER A O 1
ATOM 688 N N . GLN A 1 93 ? -0.074 -13.738 -3.956 1.00 88.00 93 GLN A N 1
ATOM 689 C CA . GLN A 1 93 ? 0.355 -12.607 -4.788 1.00 88.00 93 GLN A CA 1
ATOM 690 C C . GLN A 1 93 ? 1.211 -11.620 -3.992 1.00 88.00 93 GLN A C 1
ATOM 692 O O . GLN A 1 93 ? 2.250 -11.176 -4.475 1.00 88.00 93 GLN A O 1
ATOM 697 N N . LEU A 1 94 ? 0.836 -11.333 -2.743 1.00 90.81 94 LEU A N 1
ATOM 698 C CA . LEU A 1 94 ? 1.621 -10.459 -1.868 1.00 90.81 94 LEU A CA 1
ATOM 699 C C . LEU A 1 94 ? 3.011 -11.033 -1.578 1.00 90.81 94 LEU A C 1
ATOM 701 O O . LEU A 1 94 ? 3.975 -10.274 -1.499 1.00 90.81 94 LEU A O 1
ATOM 705 N N . LEU A 1 95 ? 3.140 -12.359 -1.481 1.00 88.44 95 LEU A N 1
ATOM 706 C CA . LEU A 1 95 ? 4.440 -13.013 -1.351 1.00 88.44 95 LEU A CA 1
ATOM 707 C C . LEU A 1 95 ? 5.329 -12.762 -2.582 1.00 88.44 95 LEU A C 1
ATOM 709 O O . LEU A 1 95 ? 6.493 -12.399 -2.422 1.00 88.44 95 LEU A O 1
ATOM 713 N N . LYS A 1 96 ? 4.774 -12.832 -3.801 1.00 86.81 96 LYS A N 1
ATOM 714 C CA . LYS A 1 96 ? 5.517 -12.537 -5.044 1.00 86.81 96 LYS A CA 1
ATOM 715 C C . LYS A 1 96 ? 6.063 -11.109 -5.086 1.00 86.81 96 LYS A C 1
ATOM 717 O O . LYS A 1 96 ? 7.142 -10.881 -5.626 1.00 86.81 96 LYS A O 1
ATOM 722 N N . ILE A 1 97 ? 5.350 -10.145 -4.498 1.00 88.75 97 ILE A N 1
ATOM 723 C CA . ILE A 1 97 ? 5.831 -8.759 -4.395 1.00 88.75 97 ILE A CA 1
ATOM 724 C C . ILE A 1 97 ? 7.089 -8.679 -3.509 1.00 88.75 97 ILE A C 1
ATOM 726 O O . ILE A 1 97 ? 7.988 -7.886 -3.805 1.00 88.75 97 ILE A O 1
ATOM 730 N N . LEU A 1 98 ? 7.168 -9.496 -2.448 1.00 86.75 98 LEU A N 1
ATOM 731 C CA . LEU A 1 98 ? 8.277 -9.522 -1.482 1.00 86.75 98 LEU A CA 1
ATOM 732 C C . LEU A 1 98 ? 9.493 -10.323 -1.972 1.00 86.75 98 LEU A C 1
ATOM 734 O O . LEU A 1 98 ? 10.623 -9.965 -1.643 1.00 86.75 98 LEU A O 1
ATOM 738 N N . GLU A 1 99 ? 9.281 -11.379 -2.758 1.00 77.69 99 GLU A N 1
ATOM 739 C CA . GLU A 1 99 ? 10.327 -12.301 -3.239 1.00 77.69 99 GLU A CA 1
ATOM 740 C C . GLU A 1 99 ? 11.090 -11.811 -4.486 1.00 77.69 99 GLU A C 1
ATOM 742 O O . GLU A 1 99 ? 11.796 -12.580 -5.145 1.00 77.69 99 GLU A O 1
ATOM 747 N N . PHE A 1 100 ? 10.989 -10.519 -4.809 1.00 68.75 100 PHE A N 1
ATOM 748 C CA . PHE A 1 100 ? 11.623 -9.925 -5.983 1.00 68.75 100 PHE A CA 1
ATOM 749 C C . PHE A 1 100 ? 13.125 -10.264 -6.074 1.00 68.75 100 PHE A C 1
ATOM 751 O O . PHE A 1 100 ? 13.921 -9.899 -5.200 1.00 68.75 100 PHE A O 1
ATOM 758 N N . GLY A 1 101 ? 13.504 -10.952 -7.157 1.00 55.66 101 GLY A N 1
ATOM 759 C CA . GLY A 1 101 ? 14.889 -11.303 -7.487 1.00 55.66 101 GLY A CA 1
ATOM 760 C C . GLY A 1 101 ? 15.416 -12.622 -6.908 1.00 55.66 101 GLY A C 1
ATOM 761 O O . GLY A 1 101 ? 16.598 -12.898 -7.085 1.00 55.66 101 GLY A O 1
ATOM 762 N N . VAL A 1 102 ? 14.588 -13.427 -6.228 1.00 54.72 102 VAL A N 1
ATOM 763 C CA . VAL A 1 102 ? 15.002 -14.739 -5.675 1.00 54.72 102 VAL A CA 1
ATOM 764 C C . VAL A 1 102 ? 14.593 -15.912 -6.578 1.00 54.72 102 VAL A C 1
ATOM 766 O O . VAL A 1 102 ? 15.273 -16.932 -6.592 1.00 54.72 102 VAL A O 1
ATOM 769 N N . ASN A 1 103 ? 13.537 -15.751 -7.381 1.00 51.56 103 ASN A N 1
ATOM 770 C CA . ASN A 1 103 ? 13.016 -16.771 -8.296 1.00 51.56 103 ASN A CA 1
ATOM 771 C C . ASN A 1 103 ? 12.875 -16.205 -9.723 1.00 51.56 103 ASN A C 1
ATOM 773 O O . ASN A 1 103 ? 12.830 -14.989 -9.904 1.00 51.56 103 ASN A O 1
ATOM 777 N N . ALA A 1 104 ? 12.738 -17.075 -10.734 1.00 48.91 104 ALA A N 1
ATOM 778 C CA . ALA A 1 104 ? 12.492 -16.709 -12.146 1.00 48.91 104 ALA A CA 1
ATOM 779 C C . ALA A 1 104 ? 11.202 -15.889 -12.381 1.00 48.91 104 ALA A C 1
ATOM 781 O O . ALA A 1 104 ? 10.914 -15.457 -13.492 1.00 48.91 104 ALA A O 1
ATOM 782 N N . ASN A 1 105 ? 10.439 -15.665 -11.316 1.00 54.84 105 ASN A N 1
ATOM 783 C CA . ASN A 1 105 ? 9.183 -14.962 -11.290 1.00 54.84 105 ASN A CA 1
ATOM 784 C C . ASN A 1 105 ? 9.390 -13.510 -10.826 1.00 54.84 105 ASN A C 1
ATOM 786 O O . ASN A 1 105 ? 9.499 -13.237 -9.627 1.00 54.84 105 ASN A O 1
ATOM 790 N N . MET A 1 106 ? 9.516 -12.580 -11.772 1.00 63.59 106 MET A N 1
ATOM 791 C CA . MET A 1 106 ? 9.900 -11.196 -11.490 1.00 63.59 106 MET A CA 1
ATOM 792 C C . MET A 1 106 ? 8.685 -10.272 -11.513 1.00 63.59 106 MET A C 1
ATOM 794 O O . MET A 1 106 ? 8.286 -9.789 -12.565 1.00 63.59 106 MET A O 1
ATOM 798 N N . CYS A 1 107 ? 8.138 -9.962 -10.335 1.00 79.94 107 CYS A N 1
ATOM 799 C CA . CYS A 1 107 ? 7.134 -8.908 -10.223 1.00 79.94 107 CYS A CA 1
ATOM 800 C C . CYS A 1 107 ? 7.775 -7.526 -10.444 1.00 79.94 107 CYS A C 1
ATOM 802 O O . CYS A 1 107 ? 8.627 -7.101 -9.657 1.00 79.94 107 CYS A O 1
ATOM 804 N N . THR A 1 108 ? 7.369 -6.802 -11.483 1.00 83.94 108 THR A N 1
ATOM 805 C CA . THR A 1 108 ? 7.940 -5.491 -11.828 1.00 83.94 108 THR A CA 1
ATOM 806 C C . THR A 1 108 ? 7.458 -4.386 -10.886 1.00 83.94 108 THR A C 1
ATOM 808 O O . THR A 1 108 ? 6.390 -4.477 -10.284 1.00 83.94 108 THR A O 1
ATOM 811 N N . ASP A 1 109 ? 8.224 -3.296 -10.764 1.00 86.62 109 ASP A N 1
ATOM 812 C CA . ASP A 1 109 ? 7.805 -2.138 -9.954 1.00 86.62 109 ASP A CA 1
ATOM 813 C C . ASP A 1 109 ? 6.481 -1.532 -10.469 1.00 86.62 109 ASP A C 1
ATOM 815 O O . ASP A 1 109 ? 5.682 -1.024 -9.682 1.00 86.62 109 ASP A O 1
ATOM 819 N N . LEU A 1 110 ? 6.211 -1.635 -11.780 1.00 86.88 110 LEU A N 1
ATOM 820 C CA . LEU A 1 110 ? 4.951 -1.180 -12.376 1.00 86.88 110 LEU A CA 1
ATOM 821 C C . LEU A 1 110 ? 3.765 -2.006 -11.916 1.00 86.88 110 LEU A C 1
ATOM 823 O O . LEU A 1 110 ? 2.709 -1.441 -11.663 1.00 86.88 110 LEU A O 1
ATOM 827 N N . GLU A 1 111 ? 3.921 -3.322 -11.814 1.00 88.69 111 GLU A N 1
ATOM 828 C CA . GLU A 1 111 ? 2.845 -4.208 -11.373 1.00 88.69 111 GLU A CA 1
ATOM 829 C C . GLU A 1 111 ? 2.460 -3.911 -9.924 1.00 88.69 111 GLU A C 1
ATOM 831 O O . GLU A 1 111 ? 1.280 -3.739 -9.617 1.00 88.69 111 GLU A O 1
ATOM 836 N N . VAL A 1 112 ? 3.458 -3.740 -9.049 1.00 90.81 112 VAL A N 1
ATOM 837 C CA . VAL A 1 112 ? 3.223 -3.353 -7.649 1.00 90.81 112 VAL A CA 1
ATOM 838 C C . VAL A 1 112 ? 2.519 -2.000 -7.573 1.00 90.81 112 VAL A C 1
ATOM 840 O O . VAL A 1 112 ? 1.516 -1.859 -6.872 1.00 90.81 112 VAL A O 1
ATOM 843 N N . ASN A 1 113 ? 3.017 -1.009 -8.316 1.00 92.75 113 ASN A N 1
ATOM 844 C CA . ASN A 1 113 ? 2.410 0.315 -8.373 1.00 92.75 113 ASN A CA 1
ATOM 845 C C . ASN A 1 113 ? 0.977 0.267 -8.918 1.00 92.75 113 ASN A C 1
ATOM 847 O O . ASN A 1 113 ? 0.096 0.889 -8.342 1.00 92.75 113 ASN A O 1
ATOM 851 N N . THR A 1 114 ? 0.717 -0.523 -9.958 1.00 92.00 114 THR A N 1
ATOM 852 C CA . THR A 1 114 ? -0.614 -0.660 -10.567 1.00 92.00 114 THR A CA 1
ATOM 853 C C . THR A 1 114 ? -1.629 -1.208 -9.565 1.00 92.00 114 THR A C 1
ATOM 855 O O . THR A 1 114 ? -2.723 -0.658 -9.457 1.00 92.00 114 THR A O 1
ATOM 858 N N . ILE A 1 115 ? -1.277 -2.235 -8.778 1.00 93.12 115 ILE A N 1
ATOM 859 C CA . ILE A 1 115 ? -2.163 -2.730 -7.710 1.00 93.12 115 ILE A CA 1
ATOM 860 C C . ILE A 1 115 ? -2.434 -1.631 -6.682 1.00 93.12 115 ILE A C 1
ATOM 862 O O . ILE A 1 115 ? -3.588 -1.396 -6.325 1.00 93.12 115 ILE A O 1
ATOM 866 N N . LEU A 1 116 ? -1.391 -0.928 -6.228 1.00 95.00 116 LEU A N 1
ATOM 867 C CA . LEU A 1 116 ? -1.548 0.167 -5.268 1.00 95.00 116 LEU A CA 1
ATOM 868 C C . LEU A 1 116 ? -2.466 1.263 -5.810 1.00 95.00 116 LEU A C 1
ATOM 870 O O . LEU A 1 116 ? -3.345 1.726 -5.090 1.00 95.00 116 LEU A O 1
ATOM 874 N N . TRP A 1 117 ? -2.305 1.651 -7.074 1.00 95.12 117 TRP A N 1
ATOM 875 C CA . TRP A 1 117 ? -3.137 2.661 -7.723 1.00 95.12 117 TRP A CA 1
ATOM 876 C C . TRP A 1 117 ? -4.605 2.238 -7.750 1.00 95.12 117 TRP A C 1
ATOM 878 O O . TRP A 1 117 ? -5.462 3.006 -7.313 1.00 95.12 117 TRP A O 1
ATOM 888 N N . LYS A 1 118 ? -4.896 0.993 -8.144 1.00 93.44 118 LYS A N 1
ATOM 889 C CA . LYS A 1 118 ? -6.263 0.451 -8.131 1.00 93.44 118 LYS A CA 1
ATOM 890 C C . LYS A 1 118 ? -6.883 0.485 -6.737 1.00 93.44 118 LYS A C 1
ATOM 892 O O . LYS A 1 118 ? -8.019 0.937 -6.582 1.00 93.44 118 LYS A O 1
ATOM 897 N N . CYS A 1 119 ? -6.134 0.047 -5.727 1.00 94.00 119 CYS A N 1
ATOM 898 C CA . CYS A 1 119 ? -6.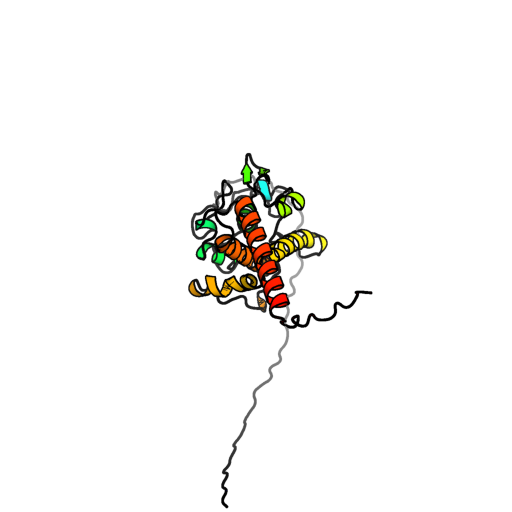570 0.050 -4.332 1.00 94.00 119 CYS A CA 1
ATOM 899 C C . CYS A 1 119 ? -6.751 1.468 -3.764 1.00 94.00 119 CYS A C 1
ATOM 901 O O . CYS A 1 119 ? -7.616 1.684 -2.923 1.00 94.00 119 CYS A O 1
ATOM 903 N N . LEU A 1 120 ? -5.968 2.448 -4.221 1.00 94.25 120 LEU A N 1
ATOM 904 C CA . LEU A 1 120 ? -6.121 3.855 -3.833 1.00 94.25 120 LEU A CA 1
ATOM 905 C C . LEU A 1 120 ? -7.302 4.554 -4.518 1.00 94.25 120 LEU A C 1
ATOM 907 O O . LEU A 1 120 ? -7.667 5.649 -4.092 1.00 94.25 120 LEU A O 1
ATOM 911 N N . GLY A 1 121 ? -7.879 3.923 -5.544 1.00 92.69 121 GLY A N 1
ATOM 912 C CA . GLY A 1 121 ? -9.034 4.422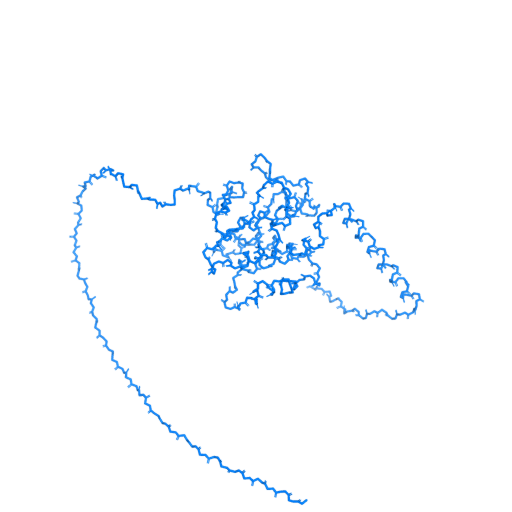 -6.285 1.00 92.69 121 GLY A CA 1
ATOM 913 C C . GLY A 1 121 ? -8.710 5.014 -7.657 1.00 92.69 121 GLY A C 1
ATOM 914 O O . GLY A 1 121 ? -9.618 5.488 -8.332 1.00 92.69 121 GLY A O 1
ATOM 915 N N . TYR A 1 122 ? -7.458 4.945 -8.119 1.00 93.88 122 TYR A N 1
ATOM 916 C CA . TYR A 1 122 ? -7.148 5.323 -9.496 1.00 93.88 122 TYR A CA 1
ATOM 917 C C . TYR A 1 122 ? -7.740 4.291 -10.459 1.00 93.88 122 TYR A C 1
ATOM 919 O O . TYR A 1 122 ? -7.793 3.089 -10.158 1.00 93.88 122 TYR A O 1
ATOM 927 N N . ARG A 1 123 ? -8.186 4.750 -11.626 1.00 93.06 123 ARG A N 1
ATOM 928 C CA . ARG A 1 123 ? -8.760 3.901 -12.675 1.00 93.06 123 ARG A CA 1
ATOM 929 C C . ARG A 1 123 ? -8.079 4.194 -13.998 1.00 93.06 123 ARG A C 1
ATOM 931 O O . ARG A 1 123 ? -7.920 5.352 -14.357 1.00 93.06 123 ARG A O 1
ATOM 938 N N . PHE A 1 124 ? -7.667 3.147 -14.699 1.00 91.06 124 PHE A N 1
ATOM 939 C CA . PHE A 1 124 ? -7.089 3.283 -16.028 1.00 91.06 124 PHE A CA 1
ATOM 940 C C . PHE A 1 124 ? -8.213 3.269 -17.064 1.00 91.06 124 PHE A C 1
ATOM 942 O O . PHE A 1 124 ? -8.928 2.271 -17.167 1.00 91.06 124 PHE A O 1
ATOM 949 N N . VAL A 1 125 ? -8.393 4.379 -17.777 1.00 87.25 125 VAL A N 1
ATOM 950 C CA . VAL A 1 125 ? -9.443 4.587 -18.783 1.00 87.25 125 VAL A CA 1
ATOM 951 C C . VAL A 1 125 ? -8.807 5.274 -19.988 1.00 87.25 125 VAL A C 1
ATOM 953 O O . VAL A 1 125 ? -8.056 6.227 -19.818 1.00 87.25 125 VAL A O 1
ATOM 956 N N . ASP A 1 126 ? -9.063 4.762 -21.193 1.00 85.38 126 ASP A N 1
ATOM 957 C CA . ASP A 1 126 ? -8.586 5.334 -22.464 1.00 85.38 126 ASP A CA 1
ATOM 958 C C . ASP A 1 126 ? -7.070 5.612 -22.536 1.00 85.38 126 ASP A C 1
ATOM 960 O O . ASP A 1 126 ? -6.613 6.518 -23.227 1.00 85.38 126 ASP A O 1
ATOM 964 N N . GLY A 1 127 ? -6.265 4.804 -21.839 1.00 83.38 127 GLY A N 1
ATOM 965 C CA . GLY A 1 127 ? -4.807 4.952 -21.816 1.00 83.38 127 GLY A CA 1
ATOM 966 C C . GLY A 1 127 ? -4.275 5.888 -20.727 1.00 83.38 127 GLY A C 1
ATOM 967 O O . GLY A 1 127 ? -3.059 6.017 -20.591 1.00 83.38 127 GLY A O 1
ATOM 968 N N . GLU A 1 128 ? -5.148 6.491 -19.919 1.00 86.75 128 GLU A N 1
ATOM 969 C CA . GLU A 1 128 ? -4.784 7.440 -18.869 1.00 86.75 128 GLU A CA 1
ATOM 970 C C . GLU A 1 128 ? -5.305 7.011 -17.491 1.00 86.75 128 GLU A C 1
ATOM 972 O O . GLU A 1 128 ? -6.268 6.256 -17.349 1.00 86.75 128 GLU A O 1
ATOM 977 N N . TRP A 1 129 ? -4.648 7.495 -16.435 1.00 90.50 129 TRP A N 1
ATOM 978 C CA . TRP A 1 129 ? -5.072 7.254 -15.058 1.00 90.50 129 TRP A CA 1
ATOM 979 C C . TRP A 1 129 ? -5.982 8.377 -14.559 1.00 90.50 129 TRP A C 1
ATOM 981 O O . TRP A 1 129 ? -5.544 9.505 -14.344 1.00 90.50 129 TRP A O 1
ATOM 991 N N . ASN A 1 130 ? -7.235 8.031 -14.297 1.00 92.12 130 ASN A N 1
ATOM 992 C CA . ASN A 1 130 ? -8.247 8.876 -13.681 1.00 92.12 130 ASN A CA 1
ATOM 993 C C . ASN A 1 130 ? -8.215 8.733 -12.139 1.00 92.12 130 ASN A C 1
ATOM 995 O O . ASN A 1 130 ? -7.900 7.661 -11.614 1.00 92.12 130 ASN A O 1
ATOM 999 N N . ASN A 1 131 ? -8.532 9.811 -11.409 1.00 93.69 131 ASN A N 1
ATOM 1000 C CA . ASN A 1 131 ? -8.507 9.890 -9.940 1.00 93.69 131 ASN A CA 1
ATOM 1001 C C . ASN A 1 131 ? -9.878 10.181 -9.289 1.00 93.69 131 ASN A C 1
ATOM 1003 O O . ASN A 1 131 ? -9.944 10.536 -8.111 1.00 93.69 131 ASN A O 1
ATOM 1007 N N . GLU A 1 132 ? -10.977 10.078 -10.033 1.00 91.25 132 GLU A N 1
ATOM 1008 C CA . GLU A 1 132 ? -12.328 10.411 -9.572 1.00 91.25 132 GLU A CA 1
ATOM 1009 C C . GLU A 1 132 ? -12.747 9.575 -8.367 1.00 91.25 132 GLU A C 1
ATOM 1011 O O . GLU A 1 132 ? -13.307 10.126 -7.422 1.00 91.25 132 GLU A O 1
ATOM 1016 N N . MET A 1 133 ? -12.387 8.290 -8.376 1.00 89.56 133 MET A N 1
ATOM 1017 C CA . MET A 1 133 ? -12.680 7.329 -7.310 1.00 89.56 133 MET A CA 1
ATOM 1018 C C . MET A 1 133 ? -11.574 7.257 -6.242 1.00 89.56 133 MET A C 1
ATOM 1020 O O . MET A 1 133 ? -11.619 6.390 -5.369 1.00 89.56 133 MET A O 1
ATOM 1024 N N . CYS A 1 134 ? -10.565 8.136 -6.297 1.00 91.69 134 CYS A N 1
ATOM 1025 C CA . CYS A 1 134 ? -9.491 8.163 -5.308 1.00 91.69 134 CYS A CA 1
ATOM 1026 C C . CYS A 1 134 ? -9.960 8.687 -3.954 1.00 91.69 134 CYS A C 1
ATOM 1028 O O . CYS A 1 134 ? -10.768 9.613 -3.862 1.00 91.69 134 CYS A O 1
ATOM 1030 N N . PHE A 1 135 ? -9.330 8.187 -2.890 1.00 89.88 135 PHE A N 1
ATOM 1031 C CA . PHE A 1 135 ? -9.467 8.781 -1.562 1.00 89.88 135 PHE A CA 1
ATOM 1032 C C . PHE A 1 135 ? -9.182 10.298 -1.606 1.00 89.88 135 PHE A C 1
ATOM 1034 O O . PHE A 1 135 ? -8.160 10.690 -2.181 1.00 89.88 135 PHE A O 1
ATOM 1041 N N . PRO A 1 136 ? -9.992 11.158 -0.954 1.00 89.44 136 PRO A N 1
ATOM 1042 C CA . PRO A 1 136 ? -9.894 12.616 -1.104 1.00 89.44 136 PRO A CA 1
ATOM 1043 C C . PRO A 1 136 ? -8.489 13.184 -0.854 1.00 89.44 136 PRO A C 1
ATOM 1045 O O . PRO A 1 136 ? -7.942 13.900 -1.690 1.00 89.44 136 PRO A O 1
ATOM 1048 N N . ASN A 1 137 ? -7.846 12.760 0.240 1.00 89.00 137 ASN A N 1
ATOM 1049 C CA . ASN A 1 137 ? -6.488 13.192 0.595 1.00 89.00 137 ASN A CA 1
ATOM 1050 C C . ASN A 1 137 ? -5.426 12.761 -0.433 1.00 89.00 137 ASN A C 1
ATOM 1052 O O . ASN A 1 137 ? -4.376 13.392 -0.551 1.00 89.00 137 ASN A O 1
ATOM 1056 N N . TRP A 1 138 ? -5.664 11.653 -1.139 1.00 91.81 138 TRP A N 1
ATOM 1057 C CA . TRP A 1 138 ? -4.775 11.172 -2.193 1.00 91.81 138 TRP A CA 1
ATOM 1058 C C . TRP A 1 138 ? -5.005 11.922 -3.494 1.00 91.81 138 TRP A C 1
ATOM 1060 O O . TRP A 1 138 ? -4.028 12.334 -4.106 1.00 91.81 138 TRP A O 1
ATOM 1070 N N . LYS A 1 139 ? -6.269 12.146 -3.863 1.00 92.50 139 LYS A N 1
ATOM 1071 C CA . LYS A 1 139 ? -6.668 12.904 -5.052 1.00 92.50 139 LYS A CA 1
ATOM 1072 C C . LYS A 1 139 ? -6.087 14.319 -5.055 1.00 92.50 139 LYS A C 1
ATOM 1074 O O . LYS A 1 139 ? -5.528 14.747 -6.057 1.00 92.50 139 LYS A O 1
ATOM 1079 N N . GLU A 1 140 ? -6.185 15.025 -3.928 1.00 90.56 140 GLU A N 1
ATOM 1080 C CA . GLU A 1 140 ? -5.669 16.394 -3.796 1.00 90.56 140 GLU A CA 1
ATOM 1081 C C . GLU A 1 140 ? -4.138 16.439 -3.881 1.00 90.56 140 GLU A C 1
ATOM 1083 O O . GLU A 1 140 ? -3.557 17.253 -4.596 1.00 90.56 140 GLU A O 1
ATOM 1088 N N . LYS A 1 141 ? -3.468 15.536 -3.161 1.00 92.12 141 LYS A N 1
ATOM 1089 C CA . LYS A 1 141 ? -2.007 15.541 -3.051 1.00 92.12 141 LYS A CA 1
ATOM 1090 C C . LYS A 1 141 ? -1.305 14.961 -4.281 1.00 92.12 141 LYS A C 1
ATOM 1092 O O . LYS A 1 141 ? -0.173 15.342 -4.579 1.00 92.12 141 LYS A O 1
ATOM 1097 N N . TYR A 1 142 ? -1.949 14.017 -4.956 1.00 92.88 142 TYR A N 1
ATOM 1098 C CA . TYR A 1 142 ? -1.423 13.298 -6.106 1.00 92.88 142 TYR A CA 1
ATOM 1099 C C . TYR A 1 142 ? -2.505 13.224 -7.196 1.00 92.88 142 TYR A C 1
ATOM 1101 O O . TYR A 1 142 ? -3.225 12.237 -7.289 1.00 92.88 142 TYR A O 1
ATOM 1109 N N . PRO A 1 143 ? -2.633 14.252 -8.052 1.00 90.44 143 PRO A N 1
ATOM 1110 C CA . PRO A 1 143 ? -3.596 14.217 -9.153 1.00 90.44 143 PRO A CA 1
ATOM 1111 C C . PRO A 1 143 ? -3.305 13.081 -10.142 1.00 90.44 143 PRO A C 1
ATOM 1113 O O . PRO A 1 143 ? -4.224 12.451 -10.656 1.00 90.44 143 PRO A O 1
ATOM 1116 N N . THR A 1 144 ? -2.023 12.788 -10.360 1.00 89.44 144 THR A N 1
ATOM 1117 C CA . THR A 1 144 ? -1.538 11.639 -11.133 1.00 89.44 144 THR A CA 1
ATOM 1118 C C . THR A 1 144 ? -0.989 10.566 -10.193 1.00 89.44 144 THR A C 1
ATOM 1120 O O . THR A 1 144 ? -0.327 10.924 -9.208 1.00 89.44 144 THR A O 1
ATOM 1123 N N . PRO A 1 145 ? -1.152 9.270 -10.505 1.00 92.00 145 PRO A N 1
ATOM 1124 C CA . PRO A 1 145 ? -0.693 8.195 -9.635 1.00 92.00 145 PRO A CA 1
ATOM 1125 C C . PRO A 1 145 ? 0.833 8.253 -9.422 1.00 92.00 145 PRO A C 1
ATOM 1127 O O . PRO A 1 145 ? 1.592 8.272 -10.399 1.00 92.00 145 PRO A O 1
ATOM 1130 N N . PRO A 1 146 ? 1.318 8.306 -8.165 1.00 92.19 146 PRO A N 1
ATOM 1131 C CA . PRO A 1 146 ? 2.743 8.408 -7.869 1.00 92.19 146 PRO A CA 1
ATOM 1132 C C . PRO A 1 146 ? 3.432 7.038 -7.932 1.00 92.19 146 PRO A C 1
ATOM 1134 O O . PRO A 1 146 ? 2.809 6.003 -7.716 1.00 92.19 146 PRO A O 1
ATOM 1137 N N . ASP A 1 147 ? 4.742 7.022 -8.169 1.00 91.38 147 ASP A N 1
ATOM 1138 C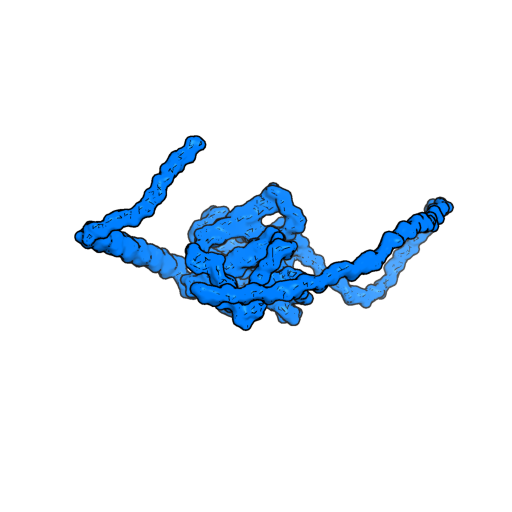 CA . ASP A 1 147 ? 5.560 5.816 -7.988 1.00 91.38 147 ASP A CA 1
ATOM 1139 C C . ASP A 1 147 ? 5.858 5.612 -6.491 1.00 91.38 147 ASP A C 1
ATOM 1141 O O . ASP A 1 147 ? 6.324 6.533 -5.827 1.00 91.38 147 ASP A O 1
ATOM 1145 N N . PHE A 1 148 ? 5.591 4.422 -5.948 1.00 92.19 148 PHE A N 1
ATOM 1146 C CA . PHE A 1 148 ? 5.834 4.086 -4.539 1.00 92.19 148 PHE A CA 1
ATOM 1147 C C . PHE A 1 148 ? 7.118 3.304 -4.299 1.00 92.19 148 PHE A C 1
ATOM 1149 O O . PHE A 1 148 ? 7.565 3.204 -3.153 1.00 92.19 148 PHE A O 1
ATOM 1156 N N . ILE A 1 149 ? 7.671 2.692 -5.340 1.00 89.38 149 ILE A N 1
ATOM 1157 C CA . ILE A 1 149 ? 8.773 1.741 -5.209 1.00 89.38 149 ILE A CA 1
ATOM 1158 C C . ILE A 1 149 ? 10.093 2.418 -5.568 1.00 89.38 149 ILE A C 1
ATOM 1160 O O . ILE A 1 149 ? 11.089 2.246 -4.861 1.00 89.38 149 ILE A O 1
ATOM 1164 N N . GLY A 1 150 ? 10.088 3.289 -6.573 1.00 75.88 150 GLY A N 1
ATOM 1165 C CA . GLY A 1 150 ? 11.310 3.902 -7.068 1.00 75.88 150 GLY A CA 1
ATOM 1166 C C . GLY A 1 150 ? 11.945 2.983 -8.093 1.00 75.88 150 GLY A C 1
ATOM 1167 O O . GLY A 1 150 ? 12.669 2.044 -7.767 1.00 75.88 150 GLY A O 1
ATOM 1168 N N . MET A 1 151 ? 11.662 3.304 -9.343 1.00 61.25 151 MET A N 1
ATOM 1169 C CA . MET A 1 151 ? 12.028 2.540 -10.526 1.00 61.25 151 MET A CA 1
ATOM 1170 C C . MET A 1 151 ? 13.531 2.536 -10.884 1.00 61.25 151 MET A C 1
ATOM 1172 O O . MET A 1 151 ? 13.941 2.097 -11.961 1.00 61.25 151 MET A O 1
ATOM 1176 N N . GLN A 1 152 ? 14.396 3.072 -10.026 1.00 59.00 152 GLN A N 1
ATOM 1177 C CA . GLN A 1 152 ? 15.773 3.359 -10.404 1.00 59.00 152 GLN A CA 1
ATOM 1178 C C . GLN A 1 152 ? 16.750 2.728 -9.421 1.00 59.00 152 GLN A C 1
ATOM 1180 O O . GLN A 1 152 ? 16.669 2.918 -8.213 1.00 59.00 152 GLN A O 1
ATOM 1185 N N . ARG A 1 153 ? 17.752 2.022 -9.964 1.00 62.88 153 ARG A N 1
ATOM 1186 C CA . ARG A 1 153 ? 18.956 1.591 -9.226 1.00 62.88 153 ARG A CA 1
ATOM 1187 C C . ARG A 1 153 ? 19.813 2.781 -8.753 1.00 62.88 153 ARG A C 1
ATOM 1189 O O . ARG A 1 153 ? 20.896 2.575 -8.216 1.00 62.88 153 ARG A O 1
ATOM 1196 N N . ILE A 1 154 ? 19.343 4.008 -8.977 1.00 69.50 154 ILE A N 1
ATOM 1197 C CA . ILE A 1 154 ? 19.978 5.262 -8.602 1.00 69.50 154 ILE A CA 1
ATOM 1198 C C . ILE A 1 154 ? 19.180 5.842 -7.435 1.00 69.50 154 ILE A C 1
ATOM 1200 O O . ILE A 1 154 ? 18.059 6.309 -7.609 1.00 69.50 154 ILE A O 1
ATOM 1204 N N . TYR A 1 155 ? 19.777 5.809 -6.245 1.00 74.12 155 TYR A N 1
ATOM 1205 C CA . TYR A 1 155 ? 19.168 6.302 -5.006 1.00 74.12 155 TYR A CA 1
ATOM 1206 C C . TYR A 1 155 ? 19.680 7.695 -4.619 1.00 74.12 155 TYR A C 1
ATOM 1208 O O . TYR A 1 155 ? 19.793 8.013 -3.435 1.00 74.12 155 TYR A O 1
ATOM 1216 N N . SER A 1 156 ? 20.040 8.527 -5.603 1.00 82.88 156 SER A N 1
ATOM 1217 C CA . SER A 1 156 ? 20.339 9.929 -5.312 1.00 82.88 156 SER A CA 1
ATOM 1218 C C . SER A 1 156 ? 19.082 10.606 -4.774 1.00 82.88 156 SER A C 1
ATOM 1220 O O . SER A 1 156 ? 17.957 10.278 -5.162 1.00 82.88 156 SER A O 1
ATOM 1222 N N . LYS A 1 157 ? 19.266 11.547 -3.850 1.00 83.62 157 LYS A N 1
ATOM 1223 C CA . LYS A 1 157 ? 18.160 12.190 -3.139 1.00 83.62 157 LYS A CA 1
ATOM 1224 C C . LYS A 1 157 ? 17.169 12.832 -4.109 1.00 83.62 157 LYS A C 1
ATOM 1226 O O . LYS A 1 157 ? 15.970 12.757 -3.888 1.00 83.62 157 LYS A O 1
ATOM 1231 N N . GLU A 1 158 ? 17.651 13.437 -5.183 1.00 84.12 158 GLU A N 1
ATOM 1232 C CA . GLU A 1 158 ? 16.845 14.161 -6.165 1.00 84.12 158 GLU A CA 1
ATOM 1233 C C . GLU A 1 158 ? 15.904 13.219 -6.928 1.00 84.12 158 GLU A C 1
ATOM 1235 O O . GLU A 1 158 ? 14.743 13.555 -7.154 1.00 84.12 158 GLU A O 1
ATOM 1240 N N . ILE A 1 159 ? 16.394 12.025 -7.267 1.00 82.31 159 ILE A N 1
ATOM 1241 C CA . ILE A 1 159 ? 15.664 11.012 -8.036 1.00 82.31 159 ILE A CA 1
ATOM 1242 C C . ILE A 1 159 ? 14.715 10.216 -7.135 1.00 82.31 159 ILE A C 1
ATOM 1244 O O . ILE A 1 159 ? 13.583 9.921 -7.511 1.00 82.31 159 ILE A O 1
ATOM 1248 N N . ASP A 1 160 ? 15.171 9.871 -5.935 1.00 85.31 160 ASP A N 1
ATOM 1249 C CA . ASP A 1 160 ? 14.497 8.927 -5.048 1.00 85.31 160 ASP A CA 1
ATOM 1250 C C . ASP A 1 160 ? 13.438 9.581 -4.142 1.00 85.31 160 ASP A C 1
ATOM 1252 O O . ASP A 1 160 ? 12.442 8.956 -3.765 1.00 85.31 160 ASP A O 1
ATOM 1256 N N . ASN A 1 161 ? 13.625 10.860 -3.798 1.00 87.56 161 ASN A N 1
ATOM 1257 C CA . ASN A 1 161 ? 12.769 11.573 -2.851 1.00 87.56 161 ASN A CA 1
ATOM 1258 C C . ASN A 1 161 ? 11.281 11.616 -3.256 1.00 87.56 161 ASN A C 1
ATOM 1260 O O . ASN A 1 161 ? 10.451 11.443 -2.362 1.00 87.56 161 ASN A O 1
ATOM 1264 N N . PRO A 1 162 ? 10.886 11.782 -4.536 1.00 89.44 162 PRO A N 1
ATOM 1265 C CA . PRO A 1 162 ? 9.478 11.699 -4.926 1.00 89.44 162 PRO A CA 1
ATOM 1266 C C . PRO A 1 162 ? 8.830 10.363 -4.531 1.00 89.44 162 PRO A C 1
ATOM 1268 O O . PRO A 1 162 ? 7.806 10.361 -3.838 1.00 89.44 162 PRO A O 1
ATOM 1271 N N . SER A 1 163 ? 9.462 9.236 -4.881 1.00 89.44 163 SER A N 1
ATOM 1272 C CA . SER A 1 163 ? 8.929 7.901 -4.582 1.00 89.44 163 SER A CA 1
ATOM 1273 C C . SER A 1 163 ? 8.974 7.589 -3.086 1.00 89.44 163 SER A C 1
ATOM 1275 O O . SER A 1 163 ? 8.019 7.054 -2.518 1.00 89.44 163 SER A O 1
ATOM 1277 N N . LEU A 1 164 ? 10.035 8.021 -2.395 1.00 90.56 164 LEU A N 1
ATOM 1278 C CA . LEU A 1 164 ? 10.133 7.935 -0.939 1.00 90.56 164 LEU A CA 1
ATOM 1279 C C . LEU A 1 164 ? 8.994 8.692 -0.239 1.00 90.56 164 LEU A C 1
ATOM 1281 O O . LEU A 1 164 ? 8.389 8.167 0.695 1.00 90.56 164 LEU A O 1
ATOM 1285 N N . LYS A 1 165 ? 8.682 9.921 -0.667 1.00 92.88 165 LYS A N 1
ATOM 1286 C CA . LYS A 1 165 ? 7.619 10.740 -0.062 1.00 92.88 165 LYS A CA 1
ATOM 1287 C C . LYS A 1 165 ? 6.233 10.147 -0.298 1.00 92.88 165 LYS A C 1
ATOM 1289 O O . LYS A 1 165 ? 5.412 10.182 0.621 1.00 92.88 165 LYS A O 1
ATOM 1294 N N . ALA A 1 166 ? 5.984 9.593 -1.484 1.00 93.62 166 ALA A N 1
ATOM 1295 C CA . ALA A 1 166 ? 4.748 8.873 -1.785 1.00 93.62 166 ALA A CA 1
ATOM 1296 C C . ALA A 1 166 ? 4.597 7.627 -0.898 1.00 93.62 166 ALA A C 1
ATOM 1298 O O . ALA A 1 166 ? 3.560 7.443 -0.259 1.00 93.62 166 ALA A O 1
ATOM 1299 N N . ASN A 1 167 ? 5.657 6.827 -0.758 1.00 94.56 167 ASN A N 1
ATOM 1300 C CA . ASN A 1 167 ? 5.651 5.654 0.115 1.00 94.56 167 ASN A CA 1
ATOM 1301 C C . ASN A 1 167 ? 5.461 6.018 1.602 1.00 94.56 167 ASN A C 1
ATOM 1303 O O . ASN A 1 167 ? 4.664 5.402 2.307 1.00 94.56 167 ASN A O 1
ATOM 1307 N N . GLN A 1 168 ? 6.122 7.074 2.082 1.00 94.25 168 GLN A N 1
ATOM 1308 C CA . GLN A 1 168 ? 5.919 7.577 3.444 1.00 94.25 168 GLN A CA 1
ATOM 1309 C C . GLN A 1 168 ? 4.476 8.041 3.674 1.00 94.25 168 GLN A C 1
ATOM 1311 O O . GLN A 1 168 ? 3.938 7.829 4.761 1.00 94.25 168 GLN A O 1
ATOM 1316 N N . ALA A 1 169 ? 3.842 8.669 2.679 1.00 94.62 169 ALA A N 1
ATOM 1317 C CA . ALA A 1 169 ? 2.430 9.034 2.755 1.00 94.62 169 ALA A CA 1
ATOM 1318 C C . ALA A 1 169 ? 1.541 7.787 2.876 1.00 94.62 169 ALA A C 1
ATOM 1320 O O . ALA A 1 169 ? 0.662 7.765 3.733 1.00 94.62 169 ALA A O 1
ATOM 1321 N N . LEU A 1 170 ? 1.841 6.729 2.114 1.00 94.31 170 LEU A N 1
ATOM 1322 C CA . LEU A 1 170 ? 1.170 5.430 2.205 1.00 94.31 170 LEU A CA 1
ATOM 1323 C C . LEU A 1 170 ? 1.284 4.828 3.609 1.00 94.31 170 LEU A C 1
ATOM 1325 O O . LEU A 1 170 ? 0.275 4.544 4.252 1.00 94.31 170 LEU A O 1
ATOM 1329 N N . CYS A 1 171 ? 2.500 4.736 4.144 1.00 91.88 171 CYS A N 1
ATOM 1330 C CA . CYS A 1 171 ? 2.757 4.167 5.468 1.00 91.88 171 CYS A CA 1
ATOM 1331 C C . CYS A 1 171 ? 2.058 4.919 6.610 1.00 91.88 171 CYS A C 1
ATOM 1333 O O . CYS A 1 171 ? 1.722 4.317 7.630 1.00 91.88 171 CYS A O 1
ATOM 1335 N N . LYS A 1 172 ? 1.848 6.233 6.463 1.00 92.44 172 LYS A N 1
ATOM 1336 C CA . LYS A 1 172 ? 1.145 7.057 7.460 1.00 92.44 172 LYS A CA 1
ATOM 1337 C C . LYS A 1 172 ? -0.347 6.742 7.552 1.00 92.44 172 LYS A C 1
ATOM 1339 O O . LYS A 1 172 ? -0.935 7.018 8.590 1.00 92.44 172 LYS A O 1
ATOM 1344 N N . THR A 1 173 ? -0.942 6.163 6.508 1.00 89.81 173 THR A N 1
ATOM 1345 C CA . THR A 1 173 ? -2.361 5.765 6.522 1.00 89.81 173 THR A CA 1
ATOM 1346 C C . THR A 1 173 ? -2.617 4.480 7.309 1.00 89.81 173 THR A C 1
ATOM 1348 O O . THR A 1 173 ? -3.752 4.214 7.688 1.00 89.81 173 THR A O 1
ATOM 1351 N N . ILE A 1 174 ? -1.571 3.697 7.591 1.00 88.38 174 ILE A N 1
ATOM 1352 C CA . ILE A 1 174 ? -1.692 2.419 8.293 1.00 88.38 174 ILE A CA 1
ATOM 1353 C C . ILE A 1 174 ? -1.678 2.670 9.809 1.00 88.38 174 ILE A C 1
ATOM 1355 O O . ILE A 1 174 ? -0.704 3.246 10.321 1.00 88.38 174 ILE A O 1
ATOM 1359 N N . PRO A 1 175 ? -2.696 2.210 10.559 1.00 86.94 175 PRO A N 1
ATOM 1360 C CA . PRO A 1 175 ? -2.697 2.316 12.011 1.00 86.94 175 PRO A CA 1
ATOM 1361 C C . PRO A 1 175 ? -1.571 1.474 12.624 1.00 86.94 175 PRO A C 1
ATOM 1363 O O . PRO A 1 175 ? -1.124 0.484 12.048 1.00 86.94 175 PRO A O 1
ATOM 1366 N N . VAL A 1 176 ? -1.099 1.856 13.814 1.00 84.69 176 VAL A N 1
ATOM 1367 C CA . VAL A 1 176 ? 0.098 1.258 14.440 1.00 84.69 176 VAL A CA 1
ATOM 1368 C C . VAL A 1 176 ? -0.014 -0.264 14.588 1.00 84.69 176 VAL A C 1
ATOM 1370 O O . VAL A 1 176 ? 0.947 -0.965 14.282 1.00 84.69 176 VAL A O 1
ATOM 1373 N N . HIS A 1 177 ? -1.189 -0.777 14.964 1.00 82.19 177 HIS A N 1
ATOM 1374 C CA . HIS A 1 177 ? -1.425 -2.215 15.132 1.00 82.19 177 HIS A CA 1
ATOM 1375 C C . HIS A 1 177 ? -1.291 -3.012 13.823 1.00 82.19 177 HIS A C 1
ATOM 1377 O O . HIS A 1 177 ? -0.914 -4.177 13.853 1.00 82.19 177 HIS A O 1
ATOM 1383 N N . ALA A 1 178 ? -1.531 -2.391 12.665 1.00 82.44 178 ALA A N 1
ATOM 1384 C CA . ALA A 1 178 ? -1.454 -3.057 11.365 1.00 82.44 178 ALA A CA 1
ATOM 1385 C C . ALA A 1 178 ? -0.050 -2.991 10.729 1.00 82.44 178 ALA A C 1
ATOM 1387 O O . ALA A 1 178 ? 0.172 -3.565 9.661 1.00 82.44 178 ALA A O 1
ATOM 1388 N N . LYS A 1 179 ? 0.929 -2.321 11.363 1.00 78.88 179 LYS A N 1
ATOM 1389 C CA . LYS A 1 179 ? 2.284 -2.111 10.806 1.00 78.88 179 LYS A CA 1
ATOM 1390 C C . LYS A 1 179 ? 3.194 -3.347 10.802 1.00 78.88 179 LYS A C 1
ATOM 1392 O O . LYS A 1 179 ? 4.226 -3.315 10.140 1.00 78.88 179 LYS A O 1
ATOM 1397 N N . GLN A 1 180 ? 2.846 -4.414 11.523 1.00 80.69 180 GLN A N 1
ATOM 1398 C CA . GLN A 1 180 ? 3.615 -5.672 11.551 1.00 80.69 180 GLN A CA 1
ATOM 1399 C C . GLN A 1 180 ? 2.838 -6.879 10.995 1.00 80.69 180 GLN A C 1
ATOM 1401 O O . GLN A 1 180 ? 3.259 -8.021 11.169 1.00 80.69 180 GLN A O 1
ATOM 1406 N N . SER A 1 181 ? 1.753 -6.632 10.259 1.00 83.00 181 SER A N 1
ATOM 1407 C CA . SER A 1 181 ? 0.807 -7.666 9.812 1.00 83.00 181 SER A CA 1
ATOM 1408 C C . SER A 1 181 ? 1.382 -8.665 8.794 1.00 83.00 181 SER A C 1
ATOM 1410 O O . SER A 1 181 ? 0.827 -9.753 8.623 1.00 83.00 181 SER A O 1
ATOM 1412 N N . LEU A 1 182 ? 2.518 -8.353 8.155 1.00 86.06 182 LEU A N 1
ATOM 1413 C CA . LEU A 1 182 ? 3.193 -9.239 7.195 1.00 86.06 182 LEU A CA 1
ATOM 1414 C C . LEU A 1 182 ? 3.554 -10.606 7.781 1.00 86.06 182 LEU A C 1
ATOM 1416 O O . LEU A 1 182 ? 3.322 -11.627 7.138 1.00 86.06 182 LEU A O 1
ATOM 1420 N N . LYS A 1 183 ? 4.142 -10.644 8.984 1.00 84.75 183 LYS A N 1
ATOM 1421 C CA . LYS A 1 183 ? 4.570 -11.915 9.589 1.00 84.75 183 LYS A CA 1
ATOM 1422 C C . LYS A 1 183 ? 3.365 -12.777 9.940 1.00 84.75 183 LYS A C 1
ATOM 1424 O O . LYS A 1 183 ? 3.383 -13.971 9.665 1.00 84.75 183 LYS A O 1
ATOM 1429 N N . ASP A 1 184 ? 2.318 -12.167 10.477 1.00 87.12 184 ASP A N 1
ATOM 1430 C CA . ASP A 1 184 ? 1.124 -12.891 10.911 1.00 87.12 184 ASP A CA 1
ATOM 1431 C C . ASP A 1 184 ? 0.372 -13.496 9.719 1.00 87.12 184 ASP A C 1
ATOM 1433 O O . ASP A 1 184 ? -0.059 -14.645 9.773 1.00 87.12 184 ASP A O 1
ATOM 1437 N N . ASN A 1 185 ? 0.287 -12.761 8.605 1.00 86.75 185 ASN A N 1
ATOM 1438 C CA . ASN A 1 185 ? -0.457 -13.190 7.420 1.00 86.75 185 ASN A CA 1
ATOM 1439 C C . ASN A 1 185 ? 0.331 -14.109 6.478 1.00 86.75 185 ASN A C 1
ATOM 1441 O O . ASN A 1 185 ? -0.260 -14.976 5.834 1.00 86.75 185 ASN A O 1
ATOM 1445 N N . LEU A 1 186 ? 1.646 -13.908 6.349 1.00 87.19 186 LEU A N 1
ATOM 1446 C CA . LEU A 1 186 ? 2.443 -14.546 5.293 1.00 87.19 186 LEU A CA 1
ATOM 1447 C C . LEU A 1 186 ? 3.363 -15.660 5.802 1.00 87.19 186 LEU A C 1
ATOM 1449 O O . LEU A 1 186 ? 3.928 -16.394 4.991 1.00 87.19 186 LEU A O 1
ATOM 1453 N N . ARG A 1 187 ? 3.502 -15.853 7.120 1.00 87.12 187 ARG A N 1
ATOM 1454 C CA . ARG A 1 187 ? 4.344 -16.928 7.675 1.00 87.12 187 ARG A CA 1
ATOM 1455 C C . ARG A 1 187 ? 3.892 -18.321 7.239 1.00 87.12 187 ARG A C 1
ATOM 1457 O O . ARG A 1 187 ? 4.738 -19.156 6.938 1.00 87.12 187 ARG A O 1
ATOM 1464 N N . SER A 1 188 ? 2.584 -18.565 7.158 1.00 85.75 188 SER A N 1
ATOM 1465 C CA . SER A 1 188 ? 2.024 -19.830 6.649 1.00 85.75 188 SER A CA 1
ATOM 1466 C C . SER A 1 188 ? 2.288 -20.054 5.157 1.00 85.75 188 SER A C 1
ATOM 1468 O O . SER A 1 188 ? 2.241 -21.189 4.696 1.00 85.75 188 SER A O 1
ATOM 1470 N N . TYR A 1 189 ? 2.621 -18.990 4.424 1.00 82.69 189 TYR A N 1
ATOM 1471 C CA . TYR A 1 189 ? 2.987 -19.013 3.010 1.00 82.69 189 TYR A CA 1
ATOM 1472 C C . TYR A 1 189 ? 4.511 -19.051 2.798 1.00 82.69 189 TYR A C 1
ATOM 1474 O O . TYR A 1 189 ? 4.968 -18.975 1.666 1.00 82.69 189 TYR A O 1
ATOM 1482 N N . GLY A 1 190 ? 5.305 -19.184 3.869 1.00 82.19 190 GLY A N 1
ATOM 1483 C CA . GLY A 1 190 ? 6.765 -19.314 3.796 1.00 82.19 190 GLY A CA 1
ATOM 1484 C C . GLY A 1 190 ? 7.548 -18.022 4.044 1.00 82.19 190 GLY A C 1
ATOM 1485 O O . GLY A 1 190 ? 8.779 -18.050 4.053 1.00 82.19 190 GLY A O 1
ATOM 1486 N N . PHE A 1 191 ? 6.884 -16.894 4.317 1.00 84.31 191 PHE A N 1
ATOM 1487 C CA . PHE A 1 191 ? 7.586 -15.649 4.630 1.00 84.31 191 PHE A CA 1
ATOM 1488 C C . PHE A 1 191 ? 8.229 -15.705 6.023 1.00 84.31 191 PHE A C 1
ATOM 1490 O O . PHE A 1 191 ? 7.549 -15.737 7.050 1.00 84.31 191 PHE A O 1
ATOM 1497 N N . THR A 1 192 ? 9.560 -15.669 6.070 1.00 81.88 192 THR A N 1
ATOM 1498 C CA . THR A 1 192 ? 10.338 -15.692 7.325 1.00 81.88 192 THR A CA 1
ATOM 1499 C C . THR A 1 192 ? 10.863 -14.314 7.740 1.00 81.88 192 THR A C 1
ATOM 1501 O O . THR A 1 192 ? 11.386 -14.153 8.844 1.00 81.88 192 THR A O 1
ATOM 1504 N N . GLY A 1 193 ? 10.660 -13.294 6.902 1.00 82.38 193 GLY A N 1
ATOM 1505 C CA . GLY A 1 193 ? 11.220 -11.955 7.072 1.00 82.38 193 GLY A CA 1
ATOM 1506 C C . GLY A 1 193 ? 12.396 -11.685 6.134 1.00 82.38 193 GLY A C 1
ATOM 1507 O O . GLY A 1 193 ? 12.845 -12.556 5.392 1.00 82.38 193 GLY A O 1
ATOM 1508 N N . PHE A 1 194 ? 12.900 -10.453 6.170 1.00 79.62 194 PHE A N 1
ATOM 1509 C CA . PHE A 1 194 ? 14.077 -10.060 5.400 1.00 79.62 194 PHE A CA 1
ATOM 1510 C C . PHE A 1 194 ? 15.353 -10.227 6.223 1.00 79.62 194 PHE A C 1
ATOM 1512 O O . PHE A 1 194 ? 15.388 -9.888 7.409 1.00 79.62 194 PHE A O 1
ATOM 1519 N N . LYS A 1 195 ? 16.423 -10.693 5.576 1.00 80.25 195 LYS A N 1
ATOM 1520 C CA . LYS A 1 195 ? 17.775 -10.632 6.137 1.00 80.25 195 LYS A CA 1
ATOM 1521 C C . LYS A 1 195 ? 18.291 -9.198 6.023 1.00 80.25 195 LYS A C 1
ATOM 1523 O O . LYS A 1 195 ? 18.116 -8.561 4.988 1.00 80.25 195 LYS A O 1
ATOM 1528 N N . LEU A 1 196 ? 18.959 -8.703 7.066 1.00 75.06 196 LEU A N 1
ATOM 1529 C CA . LEU A 1 196 ? 19.465 -7.324 7.105 1.00 75.06 196 LEU A CA 1
ATOM 1530 C C . LEU A 1 196 ? 20.439 -7.021 5.954 1.00 75.06 196 LEU A C 1
ATOM 1532 O O . LEU A 1 196 ? 20.380 -5.942 5.376 1.00 75.06 196 LEU A O 1
ATOM 1536 N N . ALA A 1 197 ? 21.281 -7.992 5.589 1.00 74.62 197 ALA A N 1
ATOM 1537 C CA . ALA A 1 197 ? 22.242 -7.871 4.491 1.00 74.62 197 ALA A CA 1
ATOM 1538 C C . ALA A 1 197 ? 21.583 -7.684 3.110 1.00 74.62 197 ALA A C 1
ATOM 1540 O O . ALA A 1 197 ? 22.209 -7.156 2.199 1.00 74.62 197 ALA A O 1
ATOM 1541 N N . ASP A 1 198 ? 20.314 -8.076 2.971 1.00 76.62 198 ASP A N 1
ATOM 1542 C CA . ASP A 1 198 ? 19.584 -8.059 1.705 1.00 76.62 198 ASP A CA 1
ATOM 1543 C C . ASP A 1 198 ? 18.615 -6.874 1.596 1.00 76.62 198 ASP A C 1
ATOM 1545 O O . ASP A 1 198 ? 17.841 -6.812 0.636 1.00 76.62 198 ASP A O 1
ATOM 1549 N N . LEU A 1 199 ? 18.606 -5.961 2.576 1.00 81.00 199 LEU A N 1
ATOM 1550 C CA . LEU A 1 199 ? 17.633 -4.877 2.666 1.00 81.00 199 LEU A CA 1
ATOM 1551 C C . LEU A 1 199 ? 18.040 -3.697 1.771 1.00 81.00 199 LEU A C 1
ATOM 1553 O O . LEU A 1 199 ? 18.890 -2.884 2.121 1.00 81.00 199 LEU A O 1
ATOM 1557 N N . THR A 1 200 ? 17.402 -3.579 0.609 1.00 85.06 200 THR A N 1
ATOM 1558 C CA . THR A 1 200 ? 17.549 -2.414 -0.277 1.00 85.06 200 THR A CA 1
ATOM 1559 C C . THR A 1 200 ? 16.379 -1.441 -0.090 1.00 85.06 200 THR A C 1
ATOM 1561 O O . THR A 1 200 ? 15.318 -1.848 0.407 1.00 85.06 200 THR A O 1
ATOM 1564 N N . PRO A 1 201 ? 16.506 -0.164 -0.507 1.00 86.81 201 PRO A N 1
ATOM 1565 C CA . PRO A 1 201 ? 15.380 0.772 -0.494 1.00 86.81 201 PRO A CA 1
ATOM 1566 C C . PRO A 1 201 ? 14.155 0.237 -1.252 1.00 86.81 201 PRO A C 1
ATOM 1568 O O . PRO A 1 201 ? 13.041 0.302 -0.736 1.00 86.81 201 PRO A O 1
ATOM 1571 N N . ASN A 1 202 ? 14.363 -0.386 -2.419 1.00 87.00 202 ASN A N 1
ATOM 1572 C CA . ASN A 1 202 ? 13.300 -1.016 -3.210 1.00 87.00 202 ASN A CA 1
ATOM 1573 C C . ASN A 1 202 ? 12.593 -2.149 -2.430 1.00 87.00 202 ASN A C 1
ATOM 1575 O O . ASN A 1 202 ? 11.370 -2.124 -2.285 1.00 87.00 202 ASN A O 1
ATOM 1579 N N . LYS A 1 203 ? 13.343 -3.085 -1.822 1.00 87.25 203 LYS A N 1
ATOM 1580 C CA . LYS A 1 203 ? 12.761 -4.171 -1.004 1.00 87.25 203 LYS A CA 1
ATOM 1581 C C . LYS A 1 203 ? 12.000 -3.645 0.211 1.00 87.25 203 LYS A C 1
ATOM 1583 O O . LYS A 1 203 ? 10.913 -4.130 0.518 1.00 87.25 203 LYS A O 1
ATOM 1588 N N . THR A 1 204 ? 12.540 -2.623 0.873 1.00 89.56 204 THR A N 1
ATOM 1589 C CA . THR A 1 204 ? 11.883 -1.978 2.019 1.00 89.56 204 THR A CA 1
ATOM 1590 C C . THR A 1 204 ? 10.543 -1.365 1.615 1.00 89.56 204 THR A C 1
ATOM 1592 O O . THR A 1 204 ? 9.538 -1.590 2.288 1.00 89.56 204 THR A O 1
ATOM 1595 N N . ARG A 1 205 ? 10.497 -0.656 0.482 1.00 92.00 205 ARG A N 1
ATOM 1596 C CA . ARG A 1 205 ? 9.259 -0.055 -0.032 1.00 92.00 205 ARG A CA 1
ATOM 1597 C C . ARG A 1 205 ? 8.240 -1.089 -0.467 1.00 92.00 205 ARG A C 1
ATOM 1599 O O . ARG A 1 205 ? 7.070 -0.924 -0.149 1.00 92.00 205 ARG A O 1
ATOM 1606 N N . ARG A 1 206 ? 8.667 -2.175 -1.117 1.00 91.81 206 ARG A N 1
ATOM 1607 C CA . ARG A 1 206 ? 7.788 -3.309 -1.451 1.00 91.81 206 ARG A CA 1
ATOM 1608 C C . ARG A 1 206 ? 7.164 -3.919 -0.202 1.00 91.81 206 ARG A C 1
ATOM 1610 O O . ARG A 1 206 ? 5.960 -4.137 -0.177 1.00 91.81 206 ARG A O 1
ATOM 1617 N N . ALA A 1 207 ? 7.944 -4.110 0.862 1.00 91.56 207 ALA A N 1
ATOM 1618 C CA . ALA A 1 207 ? 7.423 -4.580 2.144 1.00 91.56 207 ALA A CA 1
ATOM 1619 C C . ALA A 1 207 ? 6.389 -3.617 2.744 1.00 91.56 207 ALA A C 1
ATOM 1621 O O . ALA A 1 207 ? 5.313 -4.037 3.165 1.00 91.56 207 ALA A O 1
ATOM 1622 N N . GLN A 1 208 ? 6.692 -2.319 2.736 1.00 93.06 208 GLN A N 1
ATOM 1623 C CA . GLN A 1 208 ? 5.779 -1.271 3.190 1.00 93.06 208 GLN A CA 1
ATOM 1624 C C . GLN A 1 208 ? 4.475 -1.251 2.378 1.00 93.06 208 GLN A C 1
ATOM 1626 O O . GLN A 1 208 ? 3.391 -1.203 2.960 1.00 93.06 208 GLN A O 1
ATOM 1631 N N . SER A 1 209 ? 4.572 -1.371 1.055 1.00 94.38 209 SER A N 1
ATOM 1632 C CA . SER A 1 209 ? 3.430 -1.475 0.149 1.00 94.38 209 SER A CA 1
ATOM 1633 C C . SER A 1 209 ? 2.610 -2.742 0.390 1.00 94.38 209 SER A C 1
ATOM 1635 O O . SER A 1 209 ? 1.390 -2.655 0.479 1.00 94.38 209 SER A O 1
ATOM 1637 N N . CYS A 1 210 ? 3.237 -3.906 0.587 1.00 93.75 210 CYS A N 1
ATOM 1638 C CA . CYS A 1 210 ? 2.523 -5.138 0.941 1.00 93.75 210 CYS A CA 1
ATOM 1639 C C . CYS A 1 210 ? 1.791 -5.017 2.274 1.00 93.75 210 CYS A C 1
ATOM 1641 O O . CYS A 1 210 ? 0.664 -5.485 2.402 1.00 93.75 210 CYS A O 1
ATOM 1643 N N . ASN A 1 211 ? 2.408 -4.376 3.266 1.00 93.56 211 ASN A N 1
ATOM 1644 C CA . ASN A 1 211 ? 1.762 -4.157 4.551 1.00 93.56 211 ASN A CA 1
ATOM 1645 C C . ASN A 1 211 ? 0.530 -3.248 4.407 1.00 93.56 211 ASN A C 1
ATOM 1647 O O . ASN A 1 211 ? -0.489 -3.474 5.056 1.00 93.56 211 ASN A O 1
ATOM 1651 N N . TRP A 1 212 ? 0.599 -2.244 3.527 1.00 95.56 212 TRP A N 1
ATOM 1652 C CA . TRP A 1 212 ? -0.565 -1.433 3.179 1.00 95.56 212 TRP A CA 1
ATOM 1653 C C . TRP A 1 212 ? -1.643 -2.244 2.448 1.00 95.56 212 TRP A C 1
ATOM 1655 O O . TRP A 1 212 ? -2.817 -2.112 2.774 1.00 95.56 212 TRP A O 1
ATOM 1665 N N . LEU A 1 213 ? -1.263 -3.115 1.508 1.00 95.06 213 LEU A N 1
ATOM 1666 C CA . LEU A 1 213 ? -2.206 -3.964 0.771 1.00 95.06 213 LEU A CA 1
ATOM 1667 C C . LEU A 1 213 ? -2.928 -4.971 1.674 1.00 95.06 213 LEU A C 1
ATOM 1669 O O . LEU A 1 213 ? -4.121 -5.191 1.485 1.00 95.06 213 LEU A O 1
ATOM 1673 N N . LEU A 1 214 ? -2.245 -5.536 2.675 1.00 94.12 214 LEU A N 1
ATOM 1674 C CA . LEU A 1 214 ? -2.886 -6.354 3.712 1.00 94.12 214 LEU A CA 1
ATOM 1675 C C . LEU A 1 214 ? -3.932 -5.544 4.477 1.00 94.12 214 LEU A C 1
ATOM 1677 O O . LEU A 1 214 ? -5.080 -5.964 4.594 1.00 94.12 214 LEU A O 1
ATOM 1681 N N . TYR A 1 215 ? -3.552 -4.350 4.941 1.00 93.81 215 TYR A N 1
ATOM 1682 C CA . TYR A 1 215 ? -4.481 -3.460 5.629 1.00 93.81 215 TYR A CA 1
ATOM 1683 C C . TYR A 1 215 ? -5.690 -3.109 4.750 1.00 93.81 215 TYR A C 1
ATOM 1685 O O . TYR A 1 215 ? -6.825 -3.207 5.215 1.00 93.81 215 TYR A O 1
ATOM 1693 N N . TYR A 1 216 ? -5.455 -2.762 3.481 1.00 93.88 216 TYR A N 1
ATOM 1694 C CA . TYR A 1 216 ? -6.501 -2.465 2.508 1.00 93.88 216 TYR A CA 1
ATOM 1695 C C . TYR A 1 216 ? -7.455 -3.648 2.332 1.00 93.88 216 TYR A C 1
ATOM 1697 O O . TYR A 1 216 ? -8.661 -3.475 2.480 1.00 93.88 216 TYR A O 1
ATOM 1705 N N . ARG A 1 217 ? -6.925 -4.852 2.085 1.00 94.00 217 ARG A N 1
ATOM 1706 C CA . ARG A 1 217 ? -7.721 -6.074 1.920 1.00 94.00 217 ARG A CA 1
ATOM 1707 C C . ARG A 1 217 ? -8.639 -6.324 3.115 1.00 94.00 217 ARG A C 1
ATOM 1709 O O . ARG A 1 217 ? -9.807 -6.634 2.920 1.00 94.00 217 ARG A O 1
ATOM 1716 N N . ASP A 1 218 ? -8.106 -6.196 4.325 1.00 90.62 218 ASP A N 1
ATOM 1717 C CA . ASP A 1 218 ? -8.814 -6.613 5.536 1.00 90.62 218 ASP A CA 1
ATOM 1718 C C . ASP A 1 218 ? -9.766 -5.529 6.073 1.00 90.62 218 ASP A C 1
ATOM 1720 O O . ASP A 1 218 ? -10.730 -5.853 6.760 1.00 90.62 218 ASP A O 1
ATOM 1724 N N . ASN A 1 219 ? -9.509 -4.245 5.784 1.00 89.19 219 ASN A N 1
ATOM 1725 C CA . ASN A 1 219 ? -10.216 -3.129 6.431 1.00 89.19 219 ASN A CA 1
ATOM 1726 C C . ASN A 1 219 ? -10.942 -2.183 5.472 1.00 89.19 219 ASN A C 1
ATOM 1728 O O . ASN A 1 219 ? -11.866 -1.499 5.911 1.00 89.19 219 ASN A O 1
ATOM 1732 N N . LEU A 1 220 ? -10.505 -2.092 4.214 1.00 90.56 220 LEU A N 1
ATOM 1733 C CA . LEU A 1 220 ? -10.994 -1.101 3.247 1.00 90.56 220 LEU A CA 1
ATOM 1734 C C . LEU A 1 220 ? -11.680 -1.741 2.037 1.00 90.56 220 LEU A C 1
ATOM 1736 O O . LEU A 1 220 ? -12.495 -1.095 1.385 1.00 90.56 220 LEU A O 1
ATOM 1740 N N . PHE A 1 221 ? -11.354 -2.991 1.715 1.00 91.31 221 PHE A N 1
ATOM 1741 C CA . PHE A 1 221 ? -11.900 -3.671 0.551 1.00 91.31 221 PHE A CA 1
ATOM 1742 C C . PHE A 1 221 ? -13.428 -3.776 0.632 1.00 91.31 221 PHE A C 1
ATOM 1744 O O . PHE A 1 221 ? -13.973 -4.276 1.614 1.00 91.31 221 PHE A O 1
ATOM 1751 N N . GLY A 1 222 ? -14.112 -3.321 -0.420 1.00 86.31 222 GLY A N 1
ATOM 1752 C CA . GLY A 1 222 ? -15.573 -3.357 -0.517 1.00 86.31 222 GLY A CA 1
ATOM 1753 C C . GLY A 1 222 ? -16.311 -2.281 0.285 1.00 86.31 222 GLY A C 1
ATOM 1754 O O . GLY A 1 222 ? -17.536 -2.269 0.246 1.00 86.31 222 GLY A O 1
ATOM 1755 N N . LYS A 1 223 ? -15.603 -1.381 0.980 1.00 87.19 223 LYS A N 1
ATOM 1756 C CA . LYS A 1 223 ? -16.211 -0.235 1.669 1.00 87.19 223 LYS A CA 1
ATOM 1757 C C . LYS A 1 223 ? -16.241 0.989 0.766 1.00 87.19 223 LYS A C 1
ATOM 1759 O O . LYS A 1 223 ? -15.261 1.279 0.076 1.00 87.19 223 LYS A O 1
ATOM 1764 N N . THR A 1 224 ? -17.347 1.722 0.798 1.00 85.69 224 THR A N 1
ATOM 1765 C CA . THR A 1 224 ? -17.456 3.017 0.118 1.00 85.69 224 THR A CA 1
ATOM 1766 C C . THR A 1 224 ? -16.729 4.111 0.905 1.00 85.69 224 THR A C 1
ATOM 1768 O O . THR A 1 224 ? -16.366 3.931 2.071 1.00 85.69 224 THR A O 1
ATOM 1771 N N . ILE A 1 225 ? -16.481 5.263 0.275 1.00 80.75 225 ILE A N 1
ATOM 1772 C CA . ILE A 1 225 ? -15.868 6.407 0.971 1.00 80.75 225 ILE A CA 1
ATOM 1773 C C . ILE A 1 225 ? -16.803 6.889 2.088 1.00 80.75 225 ILE A C 1
ATOM 1775 O O . ILE A 1 225 ? -16.340 7.248 3.170 1.00 80.75 225 ILE A O 1
ATOM 1779 N N . GLU A 1 226 ? -18.107 6.843 1.841 1.00 83.50 226 GLU A N 1
ATOM 1780 C CA . GLU A 1 226 ? -19.166 7.186 2.780 1.00 83.50 226 GLU A CA 1
ATOM 1781 C C . GLU A 1 226 ? -19.137 6.271 4.009 1.00 83.50 226 GLU A C 1
ATOM 1783 O O . GLU A 1 226 ? -19.134 6.777 5.133 1.00 83.50 226 GLU A O 1
ATOM 1788 N N . ASP A 1 227 ? -19.012 4.953 3.813 1.00 87.62 227 ASP A N 1
ATOM 1789 C CA . ASP A 1 227 ? -18.892 3.988 4.916 1.00 87.62 227 ASP A CA 1
ATOM 1790 C C . ASP A 1 227 ? -17.678 4.306 5.796 1.00 87.62 227 ASP A C 1
ATOM 1792 O O . ASP A 1 227 ? -17.765 4.314 7.022 1.00 87.62 227 ASP A O 1
ATOM 1796 N N . LEU A 1 228 ? -16.539 4.632 5.177 1.00 85.12 228 LEU A N 1
ATOM 1797 C CA . LEU A 1 228 ? -15.306 4.958 5.898 1.00 85.12 228 LEU A CA 1
ATOM 1798 C C . LEU A 1 228 ? -15.409 6.272 6.681 1.00 85.12 228 LEU A C 1
ATOM 1800 O O . LEU A 1 228 ? -14.835 6.388 7.768 1.00 85.12 228 LEU A O 1
ATOM 1804 N N . ILE A 1 229 ? -16.109 7.270 6.137 1.00 84.06 229 ILE A N 1
ATOM 1805 C CA . ILE A 1 229 ? -16.383 8.528 6.840 1.00 84.06 229 ILE A CA 1
ATOM 1806 C C . ILE A 1 229 ? -17.293 8.257 8.039 1.00 84.06 229 ILE A C 1
ATOM 1808 O O . ILE A 1 229 ? -16.990 8.726 9.137 1.00 84.06 229 ILE A O 1
ATOM 1812 N N . ASN A 1 230 ? -18.352 7.468 7.850 1.00 87.12 230 ASN A N 1
ATOM 1813 C CA . ASN A 1 230 ? -19.290 7.126 8.912 1.00 87.12 230 ASN A CA 1
ATOM 1814 C C . ASN A 1 230 ? -18.613 6.321 10.035 1.00 87.12 230 ASN A C 1
ATOM 1816 O O . ASN A 1 230 ? -18.684 6.715 11.194 1.00 87.12 230 ASN A O 1
ATOM 1820 N N . GLU A 1 231 ? -17.844 5.278 9.708 1.00 86.31 231 GLU A N 1
ATOM 1821 C CA . GLU A 1 231 ? -17.083 4.493 10.695 1.00 86.31 231 GLU A CA 1
ATOM 1822 C C . GLU A 1 231 ? -16.083 5.349 11.487 1.00 86.31 231 GLU A C 1
ATOM 1824 O O . GLU A 1 231 ? -15.828 5.116 12.673 1.00 86.31 231 GLU A O 1
ATOM 1829 N N . LYS A 1 232 ? -15.469 6.341 10.832 1.00 84.25 232 LYS A N 1
ATOM 1830 C CA . LYS A 1 232 ? -14.556 7.276 11.494 1.00 84.25 232 LYS A CA 1
ATOM 1831 C C . LYS A 1 232 ? -15.306 8.196 12.455 1.00 84.25 232 LYS A C 1
ATOM 1833 O O . LYS A 1 232 ? -14.789 8.477 13.536 1.00 84.25 232 LYS A O 1
ATOM 1838 N N . GLU A 1 233 ? -16.486 8.662 12.065 1.00 86.69 233 GLU A N 1
ATOM 1839 C CA . GLU A 1 233 ? -17.334 9.501 12.905 1.00 86.69 233 GLU A CA 1
ATOM 1840 C C . GLU A 1 233 ? -17.844 8.728 14.124 1.00 86.69 233 GLU A C 1
ATOM 1842 O O . GLU A 1 233 ? -17.674 9.184 15.251 1.00 86.69 233 GLU A O 1
ATOM 1847 N N . GLU A 1 234 ? -18.345 7.510 13.926 1.00 87.94 234 GLU A N 1
ATOM 1848 C CA . GLU A 1 234 ? -18.775 6.616 15.006 1.00 87.94 234 GLU A CA 1
ATOM 1849 C C . GLU A 1 234 ? -17.642 6.329 15.994 1.00 87.94 234 GLU A C 1
ATOM 1851 O O . GLU A 1 234 ? -17.839 6.377 17.210 1.00 87.94 234 GLU A O 1
ATOM 1856 N N . ARG A 1 235 ? -16.424 6.087 15.492 1.00 87.19 235 ARG A N 1
ATOM 1857 C CA . ARG A 1 235 ? -15.244 5.906 16.345 1.00 87.19 235 ARG A CA 1
ATOM 1858 C C . ARG A 1 235 ? -14.938 7.156 17.161 1.00 87.19 235 ARG A C 1
ATOM 1860 O O . ARG A 1 235 ? -14.660 7.033 18.347 1.00 87.19 235 ARG A O 1
ATOM 1867 N N . ARG A 1 236 ? -15.009 8.341 16.547 1.00 87.31 236 ARG A N 1
ATOM 1868 C CA . ARG A 1 236 ? -14.780 9.617 17.235 1.00 87.31 236 ARG A CA 1
ATOM 1869 C C . ARG A 1 236 ? -15.808 9.847 18.342 1.00 87.31 236 ARG A C 1
ATOM 1871 O O . ARG A 1 236 ? -15.421 10.208 19.448 1.00 87.31 236 ARG A O 1
ATOM 1878 N N . VAL A 1 237 ? -17.087 9.606 18.056 1.00 89.88 237 VAL A N 1
ATOM 1879 C CA . VAL A 1 237 ? -18.175 9.727 19.039 1.00 89.88 237 VAL A CA 1
ATOM 1880 C C . VAL A 1 237 ? -17.966 8.746 20.190 1.00 89.88 237 VAL A C 1
ATOM 1882 O O . VAL A 1 237 ? -18.065 9.137 21.349 1.00 89.88 237 VAL A O 1
ATOM 1885 N N . LYS A 1 238 ? -17.603 7.494 19.891 1.00 88.62 238 LYS A N 1
ATOM 1886 C CA . LYS A 1 238 ? -17.324 6.480 20.911 1.00 88.62 238 LYS A CA 1
ATOM 1887 C C . LYS A 1 238 ? -16.121 6.845 21.786 1.00 88.62 238 LYS A C 1
ATOM 1889 O O . LYS A 1 238 ? -16.207 6.730 23.001 1.00 88.62 238 LYS A O 1
ATOM 1894 N N . GLU A 1 239 ? -15.023 7.306 21.189 1.00 88.00 239 GLU A N 1
ATOM 1895 C CA . GLU A 1 239 ? -13.836 7.766 21.924 1.00 88.00 239 GLU A CA 1
ATOM 1896 C C . GLU A 1 239 ? -14.156 8.976 22.818 1.00 88.00 239 GLU A C 1
ATOM 1898 O O . GLU A 1 239 ? -13.649 9.078 23.934 1.00 88.00 239 GLU A O 1
ATOM 1903 N N . GLU A 1 240 ? -15.014 9.890 22.360 1.00 87.94 240 GLU A N 1
ATOM 1904 C CA . GLU A 1 240 ? -15.473 11.037 23.145 1.00 87.94 240 GLU A CA 1
ATOM 1905 C C . GLU A 1 240 ? -16.407 10.634 24.290 1.00 87.94 240 GLU A C 1
ATOM 1907 O O . GLU A 1 240 ? -16.279 11.154 25.398 1.00 87.94 240 GLU A O 1
ATOM 1912 N N . GLU A 1 241 ? -17.304 9.679 24.061 1.00 88.62 241 GLU A N 1
ATOM 1913 C CA . GLU A 1 241 ? -18.188 9.151 25.096 1.00 88.62 241 GLU A CA 1
ATOM 1914 C C . GLU A 1 241 ? -17.413 8.350 26.153 1.00 88.62 241 GLU A C 1
ATOM 1916 O O . GLU A 1 241 ? -17.654 8.523 27.347 1.00 88.62 241 GLU A O 1
ATOM 1921 N N . GLU A 1 242 ? -16.428 7.544 25.742 1.00 86.56 242 GLU A N 1
ATOM 1922 C CA . GLU A 1 242 ? -15.496 6.860 26.647 1.00 86.56 242 GLU A CA 1
ATOM 1923 C C . GLU A 1 242 ? -14.652 7.861 27.449 1.00 86.56 242 GLU A C 1
ATOM 1925 O O . GLU A 1 242 ? -14.464 7.680 28.655 1.00 86.56 242 GLU A O 1
ATOM 1930 N N . ARG A 1 243 ? -14.185 8.947 26.813 1.00 84.12 243 ARG A N 1
ATOM 1931 C CA . ARG A 1 243 ? -13.461 10.032 27.490 1.00 84.12 243 ARG A CA 1
ATOM 1932 C C . ARG A 1 243 ? -14.343 10.724 28.531 1.00 84.12 243 ARG A C 1
ATOM 1934 O O . ARG A 1 243 ? -13.933 10.820 29.683 1.00 84.12 243 ARG A O 1
ATOM 1941 N N . ARG A 1 244 ? -15.568 11.119 28.161 1.00 86.62 244 ARG A N 1
ATOM 1942 C CA . ARG A 1 244 ? -16.541 11.745 29.073 1.00 86.62 244 ARG A CA 1
ATOM 1943 C C . ARG A 1 244 ? -16.883 10.825 30.243 1.00 86.62 244 ARG A C 1
ATOM 1945 O O . ARG A 1 244 ? -16.869 11.259 31.387 1.00 86.62 244 ARG A O 1
ATOM 1952 N N . LYS A 1 245 ? -17.128 9.541 29.976 1.00 86.94 245 LYS A N 1
ATOM 1953 C CA . LYS A 1 245 ? -17.410 8.551 31.020 1.00 86.94 245 LYS A CA 1
ATOM 1954 C C . LYS A 1 245 ? -16.239 8.406 31.997 1.00 86.94 245 LYS A C 1
ATOM 1956 O O . LYS A 1 245 ? -16.456 8.324 33.198 1.00 86.94 245 LYS A O 1
ATOM 1961 N N . ARG A 1 246 ? -14.997 8.428 31.506 1.00 80.81 246 ARG A N 1
ATOM 1962 C CA . ARG A 1 246 ? -13.801 8.379 32.359 1.00 80.81 246 ARG A CA 1
ATOM 1963 C C . ARG A 1 246 ? -13.621 9.642 33.209 1.00 80.81 246 ARG A C 1
ATOM 1965 O O . ARG A 1 246 ? -13.198 9.530 34.358 1.00 80.81 246 ARG A O 1
ATOM 1972 N N . GLU A 1 247 ? -13.939 10.813 32.657 1.00 81.31 247 GLU A N 1
ATOM 1973 C CA . GLU A 1 247 ? -13.953 12.089 33.386 1.00 81.31 247 GLU A CA 1
ATOM 1974 C C . GLU A 1 247 ? -15.027 12.086 34.492 1.00 81.31 247 GLU A C 1
ATOM 1976 O O . GLU A 1 247 ? -14.751 12.488 35.622 1.00 81.31 247 GLU A O 1
ATOM 1981 N N . GLU A 1 248 ? -16.224 11.564 34.202 1.00 81.44 248 GLU A N 1
ATOM 1982 C CA . GLU A 1 248 ? -17.329 11.412 35.164 1.00 81.44 248 GLU A CA 1
ATOM 1983 C C . GLU A 1 248 ? -17.027 10.378 36.264 1.00 81.44 248 GLU A C 1
ATOM 1985 O O . GLU A 1 248 ? -17.398 10.575 37.421 1.00 81.44 248 GLU A O 1
ATOM 1990 N N . GLU A 1 249 ? -16.314 9.297 35.934 1.00 81.19 249 GLU A N 1
ATOM 1991 C CA . GLU A 1 249 ? -15.861 8.268 36.883 1.00 81.19 249 GLU A CA 1
ATOM 1992 C C . GLU A 1 249 ? -14.646 8.713 37.729 1.00 81.19 249 GLU A C 1
ATOM 1994 O O . GLU A 1 249 ? -14.157 7.946 38.561 1.00 81.19 249 GLU A O 1
ATOM 1999 N N . GLY A 1 250 ? -14.163 9.952 37.558 1.00 66.81 250 GLY A N 1
ATOM 2000 C CA . GLY A 1 250 ? -13.049 10.514 38.329 1.00 66.81 250 GLY A CA 1
ATOM 2001 C C . GLY A 1 250 ? -11.692 9.871 38.025 1.00 66.81 250 GLY A C 1
ATOM 2002 O O . GLY A 1 250 ? -10.789 9.913 38.862 1.00 66.81 250 GLY A O 1
ATOM 2003 N N . GLY A 1 251 ? -11.536 9.245 36.856 1.00 57.56 251 GLY A N 1
ATOM 2004 C CA . GLY A 1 251 ? -10.295 8.586 36.463 1.00 57.56 251 GLY A CA 1
ATOM 2005 C C . GLY A 1 251 ? -9.204 9.598 36.111 1.00 57.56 251 GLY A C 1
ATOM 2006 O O . GLY A 1 251 ? -9.362 10.355 35.158 1.00 57.56 251 GLY A O 1
ATOM 2007 N N . GLU A 1 252 ? -8.081 9.571 36.838 1.00 58.88 252 GLU A N 1
ATOM 2008 C CA . GLU A 1 252 ? -6.884 10.381 36.555 1.00 58.88 252 GLU A CA 1
ATOM 2009 C C . GLU A 1 252 ? -6.504 10.321 35.066 1.00 58.88 252 GLU A C 1
ATOM 2011 O O . GLU A 1 252 ? -6.482 9.234 34.472 1.00 58.88 252 GLU A O 1
ATOM 2016 N N . GLU A 1 253 ? -6.197 11.472 34.452 1.00 62.62 253 GLU A N 1
ATOM 2017 C CA . GLU A 1 253 ? -5.684 11.527 33.080 1.00 62.62 253 GLU A CA 1
ATOM 2018 C C . GLU A 1 253 ? -4.430 10.643 32.952 1.00 62.62 253 GLU A C 1
ATOM 2020 O O . GLU A 1 253 ? -3.548 10.675 33.814 1.00 62.62 253 GLU A O 1
ATOM 2025 N N . PRO A 1 254 ? -4.308 9.836 31.882 1.00 65.25 254 PRO A N 1
ATOM 2026 C CA . PRO A 1 254 ? -3.104 9.059 31.669 1.00 65.25 254 PRO A CA 1
ATOM 2027 C C . PRO A 1 254 ? -1.977 10.052 31.373 1.00 65.25 254 PRO A C 1
ATOM 2029 O O . PRO A 1 254 ? -2.085 10.848 30.442 1.00 65.25 254 PRO A O 1
ATOM 2032 N N . TRP A 1 255 ? -0.921 10.014 32.186 1.00 70.75 255 TRP A N 1
ATOM 2033 C CA . TRP A 1 255 ? 0.238 10.894 32.058 1.00 70.75 255 TRP A CA 1
ATOM 2034 C C . TRP A 1 255 ? 0.674 11.035 30.593 1.00 70.75 255 TRP A C 1
ATOM 2036 O O . TRP A 1 255 ? 1.015 10.047 29.936 1.00 70.75 255 TRP A O 1
ATOM 2046 N N . SER A 1 256 ? 0.652 12.268 30.087 1.00 69.19 256 SER A N 1
ATOM 2047 C CA . SER A 1 256 ? 1.116 12.602 28.744 1.00 69.19 256 SER A CA 1
ATOM 2048 C C . SER A 1 256 ? 2.500 13.249 28.860 1.00 69.19 256 SER A C 1
ATOM 2050 O O . SER A 1 256 ? 2.646 14.218 29.613 1.00 69.19 256 SER A O 1
ATOM 2052 N N . PRO A 1 257 ? 3.541 12.726 28.185 1.00 62.75 257 PRO A N 1
ATOM 2053 C CA . PRO A 1 257 ? 4.876 13.297 28.275 1.00 62.75 257 PRO A CA 1
ATOM 2054 C C . PRO A 1 257 ? 4.869 14.763 27.814 1.00 62.75 257 PRO A C 1
ATOM 2056 O O . PRO A 1 257 ? 4.249 15.075 26.794 1.00 62.75 257 PRO A O 1
ATOM 2059 N N . PRO A 1 258 ? 5.560 15.670 28.532 1.00 64.69 258 PRO A N 1
ATOM 2060 C CA . PRO A 1 258 ? 5.585 17.083 28.187 1.00 64.69 258 PRO A CA 1
ATOM 2061 C C . PRO A 1 258 ? 6.128 17.275 26.770 1.00 64.69 258 PRO A C 1
ATOM 2063 O O . PRO A 1 258 ? 7.221 16.817 26.426 1.00 64.69 258 PRO A O 1
ATOM 2066 N N . VAL A 1 259 ? 5.339 17.955 25.939 1.00 62.53 259 VAL A N 1
ATOM 2067 C CA . VAL A 1 259 ? 5.720 18.314 24.575 1.00 62.53 259 VAL A CA 1
ATOM 2068 C C . VAL A 1 259 ? 6.791 19.396 24.683 1.00 62.53 259 VAL A C 1
ATOM 2070 O O . VAL A 1 259 ? 6.485 20.540 25.009 1.00 62.53 259 VAL A O 1
ATOM 2073 N N . ASN A 1 260 ? 8.059 19.036 24.469 1.00 52.91 260 ASN A N 1
ATOM 2074 C CA . ASN A 1 260 ? 9.126 20.031 24.400 1.00 52.91 260 ASN A CA 1
ATOM 2075 C C . ASN A 1 260 ? 8.824 20.984 23.234 1.00 52.91 260 ASN A C 1
ATOM 2077 O O . ASN A 1 260 ? 8.704 20.506 22.099 1.00 52.91 260 ASN A O 1
ATOM 2081 N N . PRO A 1 261 ? 8.711 22.305 23.468 1.00 48.09 261 PRO A N 1
ATOM 2082 C CA . PRO A 1 261 ? 8.660 23.253 22.372 1.00 48.09 261 PRO A CA 1
ATOM 2083 C C . PRO A 1 261 ? 9.979 23.130 21.610 1.00 48.09 261 PRO A C 1
ATOM 2085 O O . PRO A 1 261 ? 11.060 23.306 22.172 1.00 48.09 261 PRO A O 1
ATOM 2088 N N . VAL A 1 262 ? 9.885 22.749 20.340 1.00 54.41 262 VAL A N 1
ATOM 2089 C CA . VAL A 1 262 ? 11.021 22.791 19.424 1.00 54.41 262 VAL A CA 1
ATOM 2090 C C . VAL A 1 262 ? 11.382 24.268 19.267 1.00 54.41 262 VAL A C 1
ATOM 2092 O O . VAL A 1 262 ? 10.580 25.033 18.732 1.00 54.41 262 VAL A O 1
ATOM 2095 N N . VAL A 1 263 ? 12.532 24.654 19.825 1.00 48.69 263 VAL A N 1
ATOM 2096 C CA . VAL A 1 263 ? 13.185 25.958 19.621 1.00 48.69 263 VAL A CA 1
ATOM 2097 C C . VAL A 1 263 ? 13.825 25.989 18.241 1.00 48.69 263 VAL A C 1
ATOM 2099 O O . VAL A 1 263 ? 14.422 24.954 17.860 1.00 48.69 263 VAL A O 1
#

Secondary structure (DSSP, 8-state):
-----------------------------------------------------PPPTTSTTHHHHPPPPPSSSS-----SSSSPPTTTTSHHHHHHHHSTTTSS----HHHHHHHHHHHHT-EEETTEEE-TTS-HHHHHH-SSPPPSS-S-S---HHHHHHHHHHHHHHHHTS-GGGGGHHHHHHGGGT-----GGG--HHHHHHHHHHHHHHHHHHHTTT--HHHHHHHHHHHHHHHHHHHHHHHHTTPPPP-PPP-----

InterPro domains:
  IPR014952 Protein of unknown function DUF1823 [PF08853] (91-217)

pLDDT: mean 72.69, std 21.44, range [27.58, 95.56]

Organism: NCBI:txid1606542

Sequence (263 aa):
MTGRAFGRAFGPLQHASRADSTSSQQEFEEDGGDDRGDEISASVGSGNGYGGVGVLPSHPRYREEGRLINVEEGNLLLSREGEPRLGEISNSQLLKILEFGVNANMCTDLEVNTILWKCLGYRFVDGEWNNEMCFPNWKEKYPTPPDFIGMQRIYSKEIDNPSLKANQALCKTIPVHAKQSLKDNLRSYGFTGFKLADLTPNKTRRAQSCNWLLYYRDNLFGKTIEDLINEKEERRVKEEEERRKREEEGGEEPWSPPVNPVV